Protein AF-A0A8K0N7A4-F1 (afdb_monomer)

Structure (mmCIF, N/CA/C/O backbone):
data_AF-A0A8K0N7A4-F1
#
_entry.id   AF-A0A8K0N7A4-F1
#
loop_
_atom_site.group_PDB
_atom_site.id
_atom_site.type_symbol
_atom_site.label_atom_id
_atom_site.label_alt_id
_atom_site.label_comp_id
_atom_site.label_asym_id
_atom_site.label_entity_id
_atom_site.label_seq_id
_atom_site.pdbx_PDB_ins_code
_atom_site.Cartn_x
_atom_site.Cartn_y
_atom_site.Cartn_z
_atom_site.occupancy
_atom_site.B_iso_or_equiv
_atom_site.auth_seq_id
_atom_site.auth_comp_id
_atom_site.auth_asym_id
_atom_site.auth_atom_id
_atom_site.pdbx_PDB_model_num
ATOM 1 N N . MET A 1 1 ? -7.052 56.702 -47.446 1.00 40.81 1 MET A N 1
ATOM 2 C CA . MET A 1 1 ? -5.593 56.804 -47.651 1.00 40.81 1 MET A CA 1
ATOM 3 C C . MET A 1 1 ? -5.037 55.392 -47.596 1.00 40.81 1 MET A C 1
ATOM 5 O O . MET A 1 1 ? -5.216 54.778 -46.560 1.00 40.81 1 MET A O 1
ATOM 9 N N . SER A 1 2 ? -4.414 54.755 -48.574 1.00 46.56 2 SER A N 1
ATOM 10 C CA . SER A 1 2 ? -4.276 54.864 -50.030 1.00 46.56 2 SER A CA 1
ATOM 11 C C . SER A 1 2 ? -3.630 53.517 -50.407 1.00 46.56 2 SER A C 1
ATOM 13 O O . SER A 1 2 ? -2.657 53.142 -49.756 1.00 46.56 2 SER A O 1
ATOM 15 N N . GLU A 1 3 ? -4.150 52.777 -51.388 1.00 47.22 3 GLU A N 1
ATOM 16 C CA . GLU A 1 3 ? -3.339 51.754 -52.077 1.00 47.22 3 GLU A CA 1
ATOM 17 C C . GLU A 1 3 ? -2.282 52.458 -52.954 1.00 47.22 3 GLU A C 1
ATOM 19 O O . GLU A 1 3 ? -2.431 53.653 -53.244 1.00 47.22 3 GLU A O 1
ATOM 24 N N . PRO A 1 4 ? -1.214 51.756 -53.382 1.00 61.56 4 PRO A N 1
ATOM 25 C CA . PRO A 1 4 ? -1.307 51.135 -54.709 1.00 61.56 4 PRO A CA 1
ATOM 26 C C . PRO A 1 4 ? -0.595 49.775 -54.876 1.00 61.56 4 PRO A C 1
ATOM 28 O O . PRO A 1 4 ? 0.383 49.447 -54.208 1.00 61.56 4 PRO A O 1
ATOM 31 N N . SER A 1 5 ? -1.089 49.036 -55.875 1.00 52.94 5 SER A N 1
ATOM 32 C CA . SER A 1 5 ? -0.424 47.958 -56.623 1.00 52.94 5 SER A CA 1
ATOM 33 C C . SER A 1 5 ? 0.957 48.348 -57.168 1.00 52.94 5 SER A C 1
ATOM 35 O O . SER A 1 5 ? 1.118 49.481 -57.618 1.00 52.94 5 SER A O 1
ATOM 37 N N . ASN A 1 6 ? 1.879 47.383 -57.318 1.00 45.28 6 ASN A N 1
ATOM 38 C CA . ASN A 1 6 ? 2.641 47.277 -58.570 1.00 45.28 6 ASN A CA 1
ATOM 39 C C . ASN A 1 6 ? 3.233 45.879 -58.841 1.00 45.28 6 ASN A C 1
ATOM 41 O O . ASN A 1 6 ? 3.631 45.142 -57.944 1.00 45.28 6 ASN A O 1
ATOM 45 N N . SER A 1 7 ? 3.260 45.594 -60.134 1.00 47.22 7 SER A N 1
ATOM 46 C CA . SER A 1 7 ? 3.592 44.395 -60.894 1.00 47.22 7 SER A CA 1
ATOM 47 C C . SER A 1 7 ? 5.051 43.919 -60.807 1.00 47.22 7 SER A C 1
ATOM 49 O O . SER A 1 7 ? 5.963 44.684 -60.505 1.00 47.22 7 SER A O 1
ATOM 51 N N . ALA A 1 8 ? 5.257 42.647 -61.173 1.00 46.25 8 ALA A N 1
ATOM 52 C CA . ALA A 1 8 ? 6.554 42.023 -61.466 1.00 46.25 8 ALA A CA 1
ATOM 53 C C . ALA A 1 8 ? 7.302 42.697 -62.643 1.00 46.25 8 ALA A C 1
ATOM 55 O O . ALA A 1 8 ? 6.676 43.388 -63.452 1.00 46.25 8 ALA A O 1
ATOM 56 N N . PRO A 1 9 ? 8.621 42.445 -62.798 1.00 55.28 9 PRO A N 1
ATOM 57 C CA . PRO A 1 9 ? 9.034 41.579 -63.913 1.00 55.28 9 PRO A CA 1
ATOM 58 C C . PRO A 1 9 ? 10.253 40.666 -63.642 1.00 55.28 9 PRO A C 1
ATOM 60 O O . PRO A 1 9 ? 10.952 40.757 -62.637 1.00 55.28 9 PRO A O 1
ATOM 63 N N . LEU A 1 10 ? 10.458 39.761 -64.602 1.00 48.56 10 LEU A N 1
ATOM 64 C CA . LEU A 1 10 ? 11.510 38.752 -64.745 1.00 48.56 10 LEU A CA 1
ATOM 65 C C . LEU A 1 10 ? 12.938 39.331 -64.786 1.00 48.56 10 LEU A C 1
ATOM 67 O O . LEU A 1 10 ? 13.160 40.405 -65.340 1.00 48.56 10 LEU A O 1
ATOM 71 N N . GLY A 1 11 ? 13.915 38.552 -64.306 1.00 43.62 11 GLY A N 1
ATOM 72 C CA . GLY A 1 11 ? 15.343 38.873 -64.383 1.00 43.62 11 GLY A CA 1
ATOM 73 C C . GLY A 1 11 ? 16.238 37.664 -64.103 1.00 43.62 11 GLY A C 1
ATOM 74 O O . GLY A 1 11 ? 16.649 37.427 -62.975 1.00 43.62 11 GLY A O 1
ATOM 75 N N . LEU A 1 12 ? 16.490 36.897 -65.159 1.00 45.28 12 LEU A N 1
ATOM 76 C CA . LEU A 1 12 ? 17.510 35.863 -65.331 1.00 45.28 12 LEU A CA 1
ATOM 77 C C . LEU A 1 12 ? 18.909 36.367 -64.914 1.00 45.28 12 LEU A C 1
ATOM 79 O O . LEU A 1 12 ? 19.324 37.408 -65.413 1.00 45.28 12 LEU A O 1
ATOM 83 N N . LEU A 1 13 ? 19.664 35.613 -64.103 1.00 47.12 13 LEU A N 1
ATOM 84 C CA . LEU A 1 13 ? 21.130 35.588 -64.204 1.00 47.12 13 LEU A CA 1
ATOM 85 C C . LEU A 1 13 ? 21.701 34.251 -63.699 1.00 47.12 13 LEU A C 1
ATOM 87 O O . LEU A 1 13 ? 21.761 33.960 -62.507 1.00 47.12 13 LEU A O 1
ATOM 91 N N . ASP A 1 14 ? 22.086 33.456 -64.687 1.00 43.16 14 ASP A N 1
ATOM 92 C CA . ASP A 1 14 ? 22.922 32.263 -64.665 1.00 43.16 14 ASP A CA 1
ATOM 93 C C . ASP A 1 14 ? 24.313 32.574 -64.089 1.00 43.16 14 ASP A C 1
ATOM 95 O O . ASP A 1 14 ? 24.946 33.503 -64.577 1.00 43.16 14 ASP A O 1
ATOM 99 N N . HIS A 1 15 ? 24.782 31.827 -63.077 1.00 51.78 15 HIS A N 1
ATOM 100 C CA . HIS A 1 15 ? 26.215 31.676 -62.779 1.00 51.78 15 HIS A CA 1
ATOM 101 C C . HIS A 1 15 ? 26.504 30.296 -62.142 1.00 51.78 15 HIS A C 1
ATOM 103 O O . HIS A 1 15 ? 25.880 29.937 -61.138 1.00 51.78 15 HIS A O 1
ATOM 109 N N . PRO A 1 16 ? 27.470 29.525 -62.679 1.00 48.16 16 PRO A N 1
ATOM 110 C CA . PRO A 1 16 ? 27.763 28.163 -62.251 1.00 48.16 16 PRO A CA 1
ATOM 111 C C . PRO A 1 16 ? 28.717 28.152 -61.050 1.00 48.16 16 PRO A C 1
ATOM 113 O O . PRO A 1 16 ? 29.871 28.570 -61.143 1.00 48.16 16 PRO A O 1
ATOM 116 N N . HIS A 1 17 ? 28.279 27.602 -59.918 1.00 46.03 17 HIS A N 1
ATOM 117 C CA . HIS A 1 17 ? 29.204 27.230 -58.849 1.00 46.03 17 HIS A CA 1
ATOM 118 C C . HIS A 1 17 ? 29.836 25.873 -59.172 1.00 46.03 17 HIS A C 1
ATOM 120 O O . HIS A 1 17 ? 29.206 24.823 -59.056 1.00 46.03 17 HIS A O 1
ATOM 126 N N . HIS A 1 18 ? 31.107 25.908 -59.574 1.00 48.72 18 HIS A N 1
ATOM 127 C CA . HIS A 1 18 ? 31.972 24.737 -59.663 1.00 48.72 18 HIS A CA 1
ATOM 128 C C . HIS A 1 18 ? 31.995 23.991 -58.320 1.00 48.72 18 HIS A C 1
ATOM 130 O O . HIS A 1 18 ? 32.567 24.451 -57.331 1.00 48.72 18 HIS A O 1
ATOM 136 N N . HIS A 1 19 ? 31.360 22.820 -58.294 1.00 48.16 19 HIS A N 1
ATOM 137 C CA . HIS A 1 19 ? 31.394 21.888 -57.178 1.00 48.16 19 HIS A CA 1
ATOM 138 C C . HIS A 1 19 ? 32.751 21.170 -57.168 1.00 48.16 19 HIS A C 1
ATOM 140 O O . HIS A 1 19 ? 32.978 20.222 -57.918 1.00 48.16 19 HIS A O 1
ATOM 146 N N . LEU A 1 20 ? 33.673 21.636 -56.323 1.00 46.84 20 LEU A N 1
ATOM 147 C CA . LEU A 1 20 ? 34.888 20.893 -56.002 1.00 46.84 20 LEU A CA 1
ATOM 148 C C . LEU A 1 20 ? 34.500 19.733 -55.065 1.00 46.84 20 LEU A C 1
ATOM 150 O O . LEU A 1 20 ? 34.173 19.948 -53.897 1.00 46.84 20 LEU A O 1
ATOM 154 N N . HIS A 1 21 ? 34.496 18.509 -55.592 1.00 49.69 21 HIS A N 1
ATOM 155 C CA . HIS A 1 21 ? 34.278 17.273 -54.836 1.00 49.69 21 HIS A CA 1
ATOM 156 C C . HIS A 1 21 ? 35.400 17.097 -53.794 1.00 49.69 21 HIS A C 1
ATOM 158 O O . HIS A 1 21 ? 36.522 16.724 -54.128 1.00 49.69 21 HIS A O 1
ATOM 164 N N . HIS A 1 22 ? 35.110 17.366 -52.521 1.00 51.00 22 HIS A N 1
ATOM 165 C CA . HIS A 1 22 ? 35.913 16.869 -51.403 1.00 51.00 22 HIS A CA 1
ATOM 166 C C . HIS A 1 22 ? 35.356 15.506 -50.982 1.00 51.00 22 HIS A C 1
ATOM 168 O O . HIS A 1 22 ? 34.246 15.405 -50.462 1.00 51.00 22 HIS A O 1
ATOM 174 N N . HIS A 1 23 ? 36.130 14.448 -51.227 1.00 49.03 23 HIS A N 1
ATOM 175 C CA . HIS A 1 23 ? 35.835 13.096 -50.763 1.00 49.03 23 HIS A CA 1
ATOM 176 C C . HIS A 1 23 ? 35.986 13.020 -49.236 1.00 49.03 23 HIS A C 1
ATOM 178 O O . HIS A 1 23 ? 37.091 12.903 -48.712 1.00 49.03 23 HIS A O 1
ATOM 184 N N . HIS A 1 24 ? 34.865 13.073 -48.518 1.00 49.62 24 HIS A N 1
ATOM 185 C CA . HIS A 1 24 ? 34.779 12.624 -47.128 1.00 49.62 24 HIS A CA 1
ATOM 186 C C . HIS A 1 24 ? 34.614 11.092 -47.118 1.00 49.62 24 HIS A C 1
ATOM 188 O O . HIS A 1 24 ? 33.732 10.582 -47.815 1.00 49.62 24 HIS A O 1
ATOM 194 N N . PRO A 1 25 ? 35.424 10.336 -46.353 1.00 51.25 25 PRO A N 1
ATOM 195 C CA . PRO A 1 25 ? 35.176 8.918 -46.151 1.00 51.25 25 PRO A CA 1
ATOM 196 C C . PRO A 1 25 ? 33.958 8.749 -45.241 1.00 51.25 25 PRO A C 1
ATOM 198 O O . PRO A 1 25 ? 34.009 9.057 -44.053 1.00 51.25 25 PRO A O 1
ATOM 201 N N . THR A 1 26 ? 32.868 8.243 -45.814 1.00 52.47 26 THR A N 1
ATOM 202 C CA . THR A 1 26 ? 31.675 7.784 -45.097 1.00 52.47 26 THR A CA 1
ATOM 203 C C . THR A 1 26 ? 32.059 6.849 -43.944 1.00 52.47 26 THR A C 1
ATOM 205 O O . THR A 1 26 ? 32.765 5.866 -44.195 1.00 52.47 26 THR A O 1
ATOM 208 N N . PRO A 1 27 ? 31.589 7.077 -42.703 1.00 60.09 27 PRO A N 1
ATOM 209 C CA . PRO A 1 27 ? 31.730 6.079 -41.651 1.00 60.09 27 PRO A CA 1
ATOM 210 C C . PRO A 1 27 ? 30.929 4.818 -42.029 1.00 60.09 27 PRO A C 1
ATOM 212 O O . PRO A 1 27 ? 29.863 4.937 -42.642 1.00 60.09 27 PRO A O 1
ATOM 215 N N . PRO A 1 28 ? 31.415 3.608 -41.695 1.00 63.94 28 PRO A N 1
ATOM 216 C CA . PRO A 1 28 ? 30.673 2.380 -41.959 1.00 63.94 28 PRO A CA 1
ATOM 217 C C . PRO A 1 28 ? 29.336 2.396 -41.200 1.00 63.94 28 PRO A C 1
ATOM 219 O O . PRO A 1 28 ? 29.255 3.011 -40.131 1.00 63.94 28 PRO A O 1
ATOM 222 N N . PRO A 1 29 ? 28.288 1.709 -41.696 1.00 56.56 29 PRO A N 1
ATOM 223 C CA . PRO A 1 29 ? 27.098 1.472 -40.897 1.00 56.56 29 PRO A CA 1
ATOM 224 C C . PRO A 1 29 ? 27.521 0.675 -39.664 1.00 56.56 29 PRO A C 1
ATOM 226 O O . PRO A 1 29 ? 27.867 -0.502 -39.754 1.00 56.56 29 PRO A O 1
ATOM 229 N N . SER A 1 30 ? 27.539 1.341 -38.512 1.00 53.44 30 SER A N 1
ATOM 230 C CA . SER A 1 30 ? 27.686 0.691 -37.220 1.00 53.44 30 SER A CA 1
ATOM 231 C C . SER A 1 30 ? 26.615 -0.386 -37.129 1.00 53.44 30 SER A C 1
ATOM 233 O O . SER A 1 30 ? 25.421 -0.081 -37.106 1.00 53.44 30 SER A O 1
ATOM 235 N N . SER A 1 31 ? 27.053 -1.645 -37.116 1.00 55.41 31 SER A N 1
ATOM 236 C CA . SER A 1 31 ? 26.237 -2.797 -36.758 1.00 55.41 31 SER A CA 1
ATOM 237 C C . SER A 1 31 ? 25.352 -2.434 -35.564 1.00 55.41 31 SER A C 1
ATOM 239 O O . SER A 1 31 ? 25.853 -1.777 -34.644 1.00 55.41 31 SER A O 1
ATOM 241 N N . PRO A 1 32 ? 24.068 -2.836 -35.526 1.00 56.09 32 PRO A N 1
ATOM 242 C CA . PRO A 1 32 ? 23.289 -2.679 -34.315 1.00 56.09 32 PRO A CA 1
ATOM 243 C C . PRO A 1 32 ? 24.006 -3.482 -33.236 1.00 56.09 32 PRO A C 1
ATOM 245 O O . PRO A 1 32 ? 23.997 -4.712 -33.246 1.00 56.09 32 PRO A O 1
ATOM 248 N N . SER A 1 33 ? 24.694 -2.778 -32.340 1.00 48.44 33 SER A N 1
ATOM 249 C CA . SER A 1 33 ? 25.159 -3.342 -31.091 1.00 48.44 33 SER A CA 1
ATOM 250 C C . SER A 1 33 ? 23.953 -4.034 -30.486 1.00 48.44 33 SER A C 1
ATOM 252 O O . SER A 1 33 ? 22.971 -3.385 -30.127 1.00 48.44 33 SER A O 1
ATOM 254 N N . SER A 1 34 ? 24.025 -5.355 -30.388 1.00 52.38 34 SER A N 1
ATOM 255 C CA . SER A 1 34 ? 23.118 -6.187 -29.613 1.00 52.38 34 SER A CA 1
ATOM 256 C C . SER A 1 34 ? 23.311 -5.891 -28.123 1.00 52.38 34 SER A C 1
ATOM 258 O O . SER A 1 34 ? 23.518 -6.788 -27.314 1.00 52.38 34 SER A O 1
ATOM 260 N N . SER A 1 35 ? 23.252 -4.620 -27.720 1.00 51.09 35 SER A N 1
ATOM 261 C CA . SER A 1 35 ? 22.698 -4.286 -26.428 1.00 51.09 35 SER A CA 1
ATOM 262 C C . SER A 1 35 ? 21.233 -4.655 -26.555 1.00 51.09 35 SER A C 1
ATOM 264 O O . SER A 1 35 ? 20.435 -3.846 -27.024 1.00 51.09 35 SER A O 1
ATOM 266 N N . SER A 1 36 ? 20.890 -5.900 -26.213 1.00 47.75 36 SER A N 1
ATOM 267 C CA . SER A 1 36 ? 19.519 -6.234 -25.861 1.00 47.75 36 SER A CA 1
ATOM 268 C C . SER A 1 36 ? 19.041 -5.090 -24.974 1.00 47.75 36 SER A C 1
ATOM 270 O O . SER A 1 36 ? 19.590 -4.945 -23.873 1.00 47.75 36 SER A O 1
ATOM 272 N N . PRO A 1 37 ? 18.104 -4.225 -25.415 1.00 51.88 37 PRO A N 1
ATOM 273 C CA . PRO A 1 37 ? 17.453 -3.378 -24.449 1.00 51.88 37 PRO A CA 1
ATOM 274 C C . PRO A 1 37 ? 16.856 -4.398 -23.493 1.00 51.88 37 PRO A C 1
ATOM 276 O O . PRO A 1 37 ? 16.092 -5.269 -23.913 1.00 51.88 37 PRO A O 1
ATOM 279 N N . ALA A 1 38 ? 17.264 -4.389 -22.227 1.00 57.41 38 ALA A N 1
ATOM 280 C CA . ALA A 1 38 ? 16.392 -4.940 -21.211 1.00 57.41 38 ALA A CA 1
ATOM 281 C C . ALA A 1 38 ? 15.084 -4.183 -21.440 1.00 57.41 38 ALA A C 1
ATOM 283 O O . ALA A 1 38 ? 15.058 -2.991 -21.138 1.00 57.41 38 ALA A O 1
ATOM 284 N N . LEU A 1 39 ? 14.138 -4.814 -22.157 1.00 60.84 39 LEU A N 1
ATOM 285 C CA . LEU A 1 39 ? 13.055 -4.141 -22.877 1.00 60.84 39 LEU A CA 1
ATOM 286 C C . LEU A 1 39 ? 12.519 -3.059 -21.962 1.00 60.84 39 LEU A C 1
ATOM 288 O O . LEU A 1 39 ? 12.085 -3.385 -20.851 1.00 60.84 39 LEU A O 1
ATOM 292 N N . ALA A 1 40 ? 12.714 -1.794 -22.351 1.00 78.88 40 ALA A N 1
ATOM 293 C CA . ALA A 1 40 ? 12.396 -0.679 -21.482 1.00 78.88 40 ALA A CA 1
ATOM 294 C C . ALA A 1 40 ? 10.943 -0.873 -21.056 1.00 78.88 40 ALA A C 1
ATOM 296 O O . ALA A 1 40 ? 10.046 -0.948 -21.889 1.00 78.88 40 ALA A O 1
ATOM 297 N N . ARG A 1 41 ? 10.739 -1.116 -19.761 1.00 89.44 41 ARG A N 1
ATOM 298 C CA . ARG A 1 41 ? 9.418 -1.439 -19.243 1.00 89.44 41 ARG A CA 1
ATOM 299 C C . ARG A 1 41 ? 8.531 -0.221 -19.444 1.00 89.44 41 ARG A C 1
ATOM 301 O O . ARG A 1 41 ? 8.763 0.812 -18.817 1.00 89.44 41 ARG A O 1
ATOM 308 N N . ASP A 1 42 ? 7.515 -0.358 -20.285 1.00 92.25 42 ASP A N 1
ATOM 309 C CA . ASP A 1 42 ? 6.502 0.672 -20.467 1.00 92.25 42 ASP A CA 1
ATOM 310 C C . ASP A 1 42 ? 5.606 0.743 -19.232 1.00 92.25 42 ASP A C 1
ATOM 312 O O . ASP A 1 42 ? 4.692 -0.058 -19.024 1.00 92.25 42 ASP A O 1
ATOM 316 N N . TYR A 1 43 ? 5.913 1.704 -18.364 1.00 95.44 43 TYR A N 1
ATOM 317 C CA . TYR A 1 43 ? 5.154 1.933 -17.145 1.00 95.44 43 TYR A CA 1
ATOM 318 C C . TYR A 1 43 ? 3.950 2.834 -17.399 1.00 95.44 43 TYR A C 1
ATOM 320 O O . TYR A 1 43 ? 4.047 3.927 -17.964 1.00 95.44 43 TYR A O 1
ATOM 328 N N . ARG A 1 44 ? 2.805 2.408 -16.877 1.00 94.88 44 ARG A N 1
ATOM 329 C CA . ARG A 1 44 ? 1.556 3.150 -16.909 1.00 94.88 44 ARG A CA 1
ATOM 330 C C . ARG A 1 44 ? 1.653 4.418 -16.063 1.00 94.88 44 ARG A C 1
ATOM 332 O O . ARG A 1 44 ? 2.058 4.409 -14.895 1.00 94.88 44 ARG A O 1
ATOM 339 N N . LYS A 1 45 ? 1.207 5.526 -16.649 1.00 92.56 45 LYS A N 1
ATOM 340 C CA . LYS A 1 45 ? 1.017 6.816 -15.975 1.00 92.56 45 LYS A CA 1
ATOM 341 C C . LYS A 1 45 ? -0.460 7.005 -15.613 1.00 92.56 45 LYS A C 1
ATOM 343 O O . LYS A 1 45 ? -1.341 6.405 -16.224 1.00 92.56 45 LYS A O 1
ATOM 348 N N . GLY A 1 46 ? -0.727 7.854 -14.624 1.00 92.44 46 GLY A N 1
ATOM 349 C CA . GLY A 1 46 ? -2.084 8.257 -14.250 1.00 92.44 46 GLY A CA 1
ATOM 350 C C . GLY A 1 46 ? -2.696 7.486 -13.078 1.00 92.44 46 GLY A C 1
ATOM 351 O O . GLY A 1 46 ? -1.999 6.907 -12.234 1.00 92.44 46 GLY A O 1
ATOM 352 N N . ASN A 1 47 ? -4.027 7.549 -13.013 1.00 94.62 47 ASN A N 1
ATOM 353 C CA . ASN A 1 47 ? -4.818 7.136 -11.856 1.00 94.62 47 ASN A CA 1
ATOM 354 C C . ASN A 1 47 ? -4.604 5.663 -11.507 1.00 94.62 47 ASN A C 1
ATOM 356 O O . ASN A 1 47 ? -4.526 4.802 -12.380 1.00 94.62 47 ASN A O 1
ATOM 360 N N . TRP A 1 48 ? -4.487 5.382 -10.211 1.00 96.38 48 TRP A N 1
ATOM 361 C CA . TRP A 1 48 ? -4.426 4.021 -9.689 1.00 96.38 48 TRP A CA 1
ATOM 362 C C . TRP A 1 48 ? -5.822 3.424 -9.655 1.00 96.38 48 TRP A C 1
ATOM 364 O O . TRP A 1 48 ? -6.713 3.965 -9.004 1.00 96.38 48 TRP A O 1
ATOM 374 N N . THR A 1 49 ? -5.988 2.301 -10.338 1.00 96.75 49 THR A N 1
ATOM 375 C CA . THR A 1 49 ? -7.204 1.498 -10.259 1.00 96.75 49 THR A CA 1
ATOM 376 C C . THR A 1 49 ? -7.259 0.742 -8.933 1.00 96.75 49 THR A C 1
ATOM 378 O O . THR A 1 49 ? -6.238 0.522 -8.266 1.00 96.75 49 THR A O 1
ATOM 381 N N . LEU A 1 50 ? -8.467 0.327 -8.555 1.00 96.19 50 LEU A N 1
ATOM 382 C CA . LEU A 1 50 ? -8.696 -0.533 -7.397 1.00 96.19 50 LEU A CA 1
ATOM 383 C C . LEU A 1 50 ? -7.886 -1.831 -7.515 1.00 96.19 50 LEU A C 1
ATOM 385 O O . LEU A 1 50 ? -7.125 -2.172 -6.614 1.00 96.19 50 LEU A O 1
ATOM 389 N N . HIS A 1 51 ? -7.946 -2.469 -8.685 1.00 97.50 51 HIS A N 1
ATOM 390 C CA . HIS A 1 51 ? -7.216 -3.697 -8.987 1.00 97.50 51 HIS A CA 1
ATOM 391 C C . HIS A 1 51 ? -5.691 -3.551 -8.832 1.00 97.50 51 HIS A C 1
ATOM 393 O O . HIS A 1 51 ? -5.072 -4.316 -8.095 1.00 97.50 51 HIS A O 1
ATOM 399 N N . GLU A 1 52 ? -5.077 -2.526 -9.441 1.00 97.75 52 GLU A N 1
ATOM 400 C CA . GLU A 1 52 ? -3.635 -2.259 -9.283 1.00 97.75 52 GLU A CA 1
ATOM 401 C C . GLU A 1 52 ? -3.246 -2.031 -7.815 1.00 97.75 52 GLU A C 1
ATOM 403 O O . GLU A 1 52 ? -2.174 -2.447 -7.371 1.00 97.75 52 GLU A O 1
ATOM 408 N N . THR A 1 53 ? -4.120 -1.362 -7.059 1.00 98.12 53 THR A N 1
ATOM 409 C CA . THR A 1 53 ? -3.905 -1.080 -5.638 1.00 98.12 53 THR A CA 1
ATOM 410 C C . THR A 1 53 ? -3.929 -2.370 -4.814 1.00 98.12 53 THR A C 1
ATOM 412 O O . THR A 1 53 ? -3.040 -2.579 -3.989 1.00 98.12 53 THR A O 1
ATOM 415 N N . LEU A 1 54 ? -4.878 -3.272 -5.076 1.00 98.38 54 LEU A N 1
ATOM 416 C CA . LEU A 1 54 ? -4.952 -4.582 -4.420 1.00 98.38 54 LEU A CA 1
ATOM 417 C C . LEU A 1 54 ? -3.756 -5.484 -4.775 1.00 98.38 54 LEU A C 1
ATOM 419 O O . LEU A 1 54 ? -3.223 -6.167 -3.896 1.00 98.38 54 LEU A O 1
ATOM 423 N N . ILE A 1 55 ? -3.266 -5.440 -6.021 1.00 98.44 55 ILE A N 1
ATOM 424 C CA . ILE A 1 55 ? -2.031 -6.136 -6.425 1.00 98.44 55 ILE A CA 1
ATOM 425 C C . ILE A 1 55 ? -0.842 -5.645 -5.597 1.00 98.44 55 ILE A C 1
ATOM 427 O O . ILE A 1 55 ? -0.090 -6.464 -5.065 1.00 98.44 55 ILE A O 1
ATOM 431 N N . LEU A 1 56 ? -0.682 -4.325 -5.447 1.00 98.44 56 LEU A N 1
ATOM 432 C CA . LEU A 1 56 ? 0.400 -3.746 -4.649 1.00 98.44 56 LEU A CA 1
ATOM 433 C C . LEU A 1 56 ? 0.317 -4.187 -3.180 1.00 98.44 56 LEU A C 1
ATOM 435 O O . LEU A 1 56 ? 1.330 -4.582 -2.604 1.00 98.44 56 LEU A O 1
ATOM 439 N N . ILE A 1 57 ? -0.874 -4.165 -2.575 1.00 98.31 57 ILE A N 1
ATOM 440 C CA . ILE A 1 57 ? -1.066 -4.617 -1.187 1.00 98.31 57 ILE A CA 1
ATOM 441 C C . ILE A 1 57 ? -0.706 -6.101 -1.045 1.00 98.31 57 ILE A C 1
ATOM 443 O O . ILE A 1 57 ? 0.007 -6.479 -0.113 1.00 98.31 57 ILE A O 1
ATOM 447 N N . THR A 1 58 ? -1.126 -6.933 -1.999 1.00 98.25 58 THR A N 1
ATOM 448 C CA . THR A 1 58 ? -0.788 -8.364 -2.032 1.00 98.25 58 THR A CA 1
ATOM 449 C C . THR A 1 58 ? 0.722 -8.574 -2.148 1.00 98.25 58 THR A C 1
ATOM 451 O O . THR A 1 58 ? 1.302 -9.345 -1.383 1.00 98.25 58 THR A O 1
ATOM 454 N N . ALA A 1 59 ? 1.390 -7.828 -3.032 1.00 97.81 59 ALA A N 1
ATOM 455 C CA . ALA A 1 59 ? 2.845 -7.845 -3.150 1.00 97.81 59 ALA A CA 1
ATOM 456 C C . ALA A 1 59 ? 3.512 -7.491 -1.813 1.00 97.81 59 ALA A C 1
ATOM 458 O O . ALA A 1 59 ? 4.442 -8.161 -1.370 1.00 97.81 59 ALA A O 1
ATOM 459 N N . LYS A 1 60 ? 3.011 -6.462 -1.122 1.00 97.06 60 LYS A N 1
ATOM 460 C CA . LYS A 1 60 ? 3.535 -6.034 0.180 1.00 97.06 60 LYS A CA 1
ATOM 461 C C . LYS A 1 60 ? 3.313 -7.057 1.287 1.00 97.06 60 LYS A C 1
ATOM 463 O O . LYS A 1 60 ? 4.213 -7.231 2.107 1.00 97.06 60 LYS A O 1
ATOM 468 N N . ARG A 1 61 ? 2.185 -7.769 1.280 1.00 95.25 61 ARG A N 1
ATOM 469 C CA . ARG A 1 61 ? 1.934 -8.903 2.180 1.00 95.25 61 ARG A CA 1
ATOM 470 C C . ARG A 1 61 ? 2.990 -9.998 2.005 1.00 95.25 61 ARG A C 1
ATOM 472 O O . ARG A 1 61 ? 3.569 -10.448 2.991 1.00 95.25 61 ARG A O 1
ATOM 479 N N . LEU A 1 62 ? 3.253 -10.396 0.760 1.00 94.62 62 LEU A N 1
ATOM 480 C CA . LEU A 1 62 ? 4.222 -11.445 0.431 1.00 94.62 62 LEU A CA 1
ATOM 481 C C . LEU A 1 62 ? 5.667 -11.013 0.719 1.00 94.62 62 LEU A C 1
ATOM 483 O O . LEU A 1 62 ? 6.459 -11.807 1.223 1.00 94.62 62 LEU A O 1
ATOM 487 N N . ASP A 1 63 ? 6.016 -9.752 0.446 1.00 93.12 63 ASP A N 1
ATOM 488 C CA . ASP A 1 63 ? 7.310 -9.173 0.834 1.00 93.12 63 ASP A CA 1
ATOM 489 C C . ASP A 1 63 ? 7.507 -9.248 2.356 1.00 93.12 63 ASP A C 1
ATOM 491 O O . ASP A 1 63 ? 8.552 -9.693 2.827 1.00 93.12 63 ASP A O 1
ATOM 495 N N . ASP A 1 64 ? 6.489 -8.895 3.142 1.00 91.06 64 ASP A N 1
ATOM 496 C CA . ASP A 1 64 ? 6.551 -8.993 4.602 1.00 91.06 64 ASP A CA 1
ATOM 497 C C . ASP A 1 64 ? 6.674 -10.434 5.112 1.00 91.06 64 ASP A C 1
ATOM 499 O O . ASP A 1 64 ? 7.367 -10.678 6.097 1.00 91.06 64 ASP A O 1
ATOM 503 N N . GLU A 1 65 ? 6.021 -11.399 4.468 1.00 90.00 65 GLU A N 1
ATOM 504 C CA . GLU A 1 65 ? 6.144 -12.822 4.795 1.00 90.00 65 GLU A CA 1
ATOM 505 C C . GLU A 1 65 ? 7.535 -13.374 4.484 1.00 90.00 65 GLU A C 1
ATOM 507 O O . GLU A 1 65 ? 8.157 -13.986 5.351 1.00 90.00 65 GLU A O 1
ATOM 512 N N . ARG A 1 66 ? 8.088 -13.044 3.312 1.00 87.38 66 ARG A N 1
ATOM 513 C CA . ARG A 1 66 ? 9.476 -13.372 2.947 1.00 87.38 66 ARG A CA 1
ATOM 514 C C . ARG A 1 66 ? 10.490 -12.771 3.919 1.00 87.38 66 ARG A C 1
ATOM 516 O O . ARG A 1 66 ? 11.563 -13.335 4.105 1.00 87.38 66 ARG A O 1
ATOM 523 N N . ARG A 1 67 ? 10.174 -11.615 4.512 1.00 84.44 67 ARG A N 1
ATOM 524 C CA . ARG A 1 67 ? 11.004 -10.960 5.534 1.00 84.44 67 ARG A CA 1
ATOM 525 C C . ARG A 1 67 ? 10.844 -11.586 6.917 1.00 84.44 67 ARG A C 1
ATOM 527 O O . ARG A 1 67 ? 11.810 -11.603 7.668 1.00 84.44 67 ARG A O 1
ATOM 534 N N . ALA A 1 68 ? 9.653 -12.073 7.252 1.00 79.19 68 ALA A N 1
ATOM 535 C CA . ALA A 1 68 ? 9.374 -12.703 8.539 1.00 79.19 68 ALA A CA 1
ATOM 536 C C . ALA A 1 68 ? 9.877 -14.157 8.620 1.00 79.19 68 ALA A C 1
ATOM 538 O O . ALA A 1 68 ? 10.289 -14.588 9.688 1.00 79.19 68 ALA A O 1
ATOM 539 N N . GLY A 1 69 ? 9.873 -14.900 7.507 1.00 67.50 69 GLY A N 1
ATOM 540 C CA . GLY A 1 69 ? 10.265 -16.318 7.444 1.00 67.50 69 GLY A CA 1
ATOM 541 C C . GLY A 1 69 ? 11.769 -16.593 7.307 1.00 67.50 69 GLY A C 1
ATOM 542 O O . GLY A 1 69 ? 12.157 -17.728 7.050 1.00 67.50 69 GLY A O 1
ATOM 543 N N . GLY A 1 70 ? 12.633 -15.584 7.459 1.00 57.25 70 GLY A N 1
ATOM 544 C CA . GLY A 1 70 ? 14.089 -15.685 7.267 1.00 57.25 70 GLY A CA 1
ATOM 545 C C . GLY A 1 70 ? 14.853 -16.440 8.363 1.00 57.25 70 GLY A C 1
ATOM 546 O O . GLY A 1 70 ? 15.955 -16.024 8.706 1.00 57.25 70 GLY A O 1
ATOM 547 N N . GLY A 1 71 ? 14.277 -17.507 8.923 1.00 51.56 71 GLY A N 1
ATOM 548 C CA . GLY A 1 71 ? 14.857 -18.269 10.031 1.00 51.56 71 GLY A CA 1
ATOM 549 C C . GLY A 1 71 ? 14.662 -19.785 9.991 1.00 51.56 71 GLY A C 1
ATOM 550 O O . GLY A 1 71 ? 15.150 -20.448 10.898 1.00 51.56 71 GLY A O 1
ATOM 551 N N . SER A 1 72 ? 13.995 -20.376 8.992 1.00 47.03 72 SER A N 1
ATOM 552 C CA . SER A 1 72 ? 13.927 -21.842 8.931 1.00 47.03 72 SER A CA 1
ATOM 553 C C . SER A 1 72 ? 13.744 -22.386 7.516 1.00 47.03 72 SER A C 1
ATOM 555 O O . SER A 1 72 ? 12.760 -22.091 6.848 1.00 47.03 72 SER A O 1
ATOM 557 N N . CYS A 1 73 ? 14.724 -23.210 7.138 1.00 44.59 73 CYS A N 1
ATOM 558 C CA . CYS A 1 73 ? 14.801 -24.190 6.053 1.00 44.59 73 CYS A CA 1
ATOM 559 C C . CYS A 1 73 ? 14.634 -23.728 4.584 1.00 44.59 73 CYS A C 1
ATOM 561 O O . CYS A 1 73 ? 13.598 -23.245 4.141 1.00 44.59 73 CYS A O 1
ATOM 563 N N . SER A 1 74 ? 15.694 -24.014 3.812 1.00 45.91 74 SER A N 1
ATOM 564 C CA . SER A 1 74 ? 15.709 -24.164 2.345 1.00 45.91 74 SER A CA 1
ATOM 565 C C . SER A 1 74 ? 15.865 -22.903 1.482 1.00 45.91 74 SER A C 1
ATOM 567 O O . SER A 1 74 ? 15.114 -22.676 0.542 1.00 45.91 74 SER A O 1
ATOM 569 N N . SER A 1 75 ? 16.896 -22.102 1.758 1.00 45.09 75 SER A N 1
ATOM 570 C CA . SER A 1 75 ? 17.778 -21.460 0.758 1.00 45.09 75 SER A CA 1
ATOM 571 C C . SER A 1 75 ? 18.743 -20.549 1.515 1.00 45.09 75 SER A C 1
ATOM 573 O O . SER A 1 75 ? 18.305 -19.753 2.341 1.00 45.09 75 SER A O 1
ATOM 575 N N . GLY A 1 76 ? 20.043 -20.676 1.247 1.00 40.91 76 GLY A N 1
ATOM 576 C CA . GLY A 1 76 ? 21.138 -20.063 2.004 1.00 40.91 76 GLY A CA 1
ATOM 577 C C . GLY A 1 76 ? 20.931 -18.604 2.426 1.00 40.91 76 GLY A C 1
ATOM 578 O O . GLY A 1 76 ? 20.366 -17.801 1.683 1.00 40.91 76 GLY A O 1
ATOM 579 N N . GLY A 1 77 ? 21.418 -18.316 3.640 1.00 45.56 77 GLY A N 1
ATOM 580 C CA . GLY A 1 77 ? 21.503 -17.022 4.321 1.00 45.56 77 GLY A CA 1
ATOM 581 C C . GLY A 1 77 ? 21.014 -15.824 3.518 1.00 45.56 77 GLY A C 1
ATOM 582 O O . GLY A 1 77 ? 21.769 -15.211 2.764 1.00 45.56 77 GLY A O 1
ATOM 583 N N . ALA A 1 78 ? 19.749 -15.453 3.706 1.00 54.31 78 ALA A N 1
ATOM 584 C CA . ALA A 1 78 ? 19.242 -14.208 3.160 1.00 54.31 78 ALA A CA 1
ATOM 585 C C . ALA A 1 78 ? 19.810 -13.051 3.990 1.00 54.31 78 ALA A C 1
ATOM 587 O O . ALA A 1 78 ? 19.185 -12.587 4.943 1.00 54.31 78 ALA A O 1
ATOM 588 N N . ALA A 1 79 ? 21.000 -12.583 3.610 1.00 58.84 79 ALA A N 1
ATOM 589 C CA . ALA A 1 79 ? 21.500 -11.279 4.016 1.00 58.84 79 ALA A CA 1
ATOM 590 C C . ALA A 1 79 ? 20.379 -10.228 3.867 1.00 58.84 79 ALA A C 1
ATOM 592 O O . ALA A 1 79 ? 19.541 -10.349 2.957 1.00 58.84 79 ALA A O 1
ATOM 593 N N . PRO A 1 80 ? 20.325 -9.205 4.741 1.00 62.16 80 PRO A N 1
ATOM 594 C CA . PRO A 1 80 ? 19.309 -8.167 4.651 1.00 62.16 80 PRO A CA 1
ATOM 595 C C . PRO A 1 80 ? 19.340 -7.548 3.249 1.00 62.16 80 PRO A C 1
ATOM 597 O O . PRO A 1 80 ? 20.298 -6.878 2.872 1.00 62.16 80 PRO A O 1
ATOM 600 N N . ARG A 1 81 ? 18.295 -7.802 2.449 1.00 72.38 81 ARG A N 1
ATOM 601 C CA . ARG A 1 81 ? 18.176 -7.217 1.108 1.00 72.38 81 ARG A CA 1
ATOM 602 C C . ARG A 1 81 ? 18.092 -5.703 1.234 1.00 72.38 81 ARG A C 1
ATOM 604 O O . ARG A 1 81 ? 17.340 -5.192 2.075 1.00 72.38 81 ARG A O 1
ATOM 611 N N . SER A 1 82 ? 18.804 -4.993 0.363 1.00 85.69 82 SER A N 1
ATOM 612 C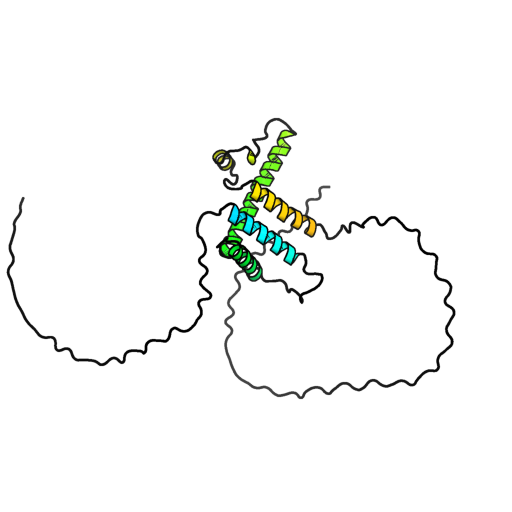 CA . SER A 1 82 ? 18.712 -3.535 0.311 1.00 85.69 82 SER A CA 1
ATOM 613 C C . SER A 1 82 ? 17.266 -3.104 0.035 1.00 85.69 82 SER A C 1
ATOM 615 O O . SER A 1 82 ? 16.468 -3.853 -0.539 1.00 85.69 82 SER A O 1
ATOM 617 N N . ALA A 1 83 ? 16.890 -1.897 0.472 1.00 86.50 83 ALA A N 1
ATOM 618 C CA . ALA A 1 83 ? 15.554 -1.363 0.200 1.00 86.50 83 ALA A CA 1
ATOM 619 C C . ALA A 1 83 ? 15.237 -1.369 -1.306 1.00 86.50 83 ALA A C 1
ATOM 621 O O . ALA A 1 83 ? 14.142 -1.771 -1.690 1.00 86.50 83 ALA A O 1
ATOM 622 N N . GLU A 1 84 ? 16.232 -1.039 -2.128 1.00 90.06 84 GLU A N 1
ATOM 623 C CA . GLU A 1 84 ? 16.168 -1.089 -3.589 1.00 90.06 84 GLU A CA 1
ATOM 624 C C . GLU A 1 84 ? 15.795 -2.488 -4.103 1.00 90.06 84 GLU A C 1
ATOM 626 O O . GLU A 1 84 ? 14.823 -2.657 -4.832 1.00 90.06 84 GLU A O 1
ATOM 631 N N . GLN A 1 85 ? 16.486 -3.534 -3.638 1.00 89.88 85 GLN A N 1
ATOM 632 C CA . GLN A 1 85 ? 16.191 -4.916 -4.036 1.00 89.88 85 GLN A CA 1
ATOM 633 C C . GLN A 1 85 ? 14.786 -5.368 -3.613 1.00 89.88 85 GLN A C 1
ATOM 635 O O . GLN A 1 85 ? 14.143 -6.141 -4.328 1.00 89.88 85 GLN A O 1
ATOM 640 N N . ARG A 1 86 ? 14.296 -4.905 -2.454 1.00 92.31 86 ARG A N 1
ATOM 641 C CA . ARG A 1 86 ? 12.941 -5.227 -1.978 1.00 92.31 86 ARG A CA 1
ATOM 642 C C . ARG A 1 86 ? 11.887 -4.606 -2.881 1.00 92.31 86 ARG A C 1
ATOM 644 O O . ARG A 1 86 ? 10.974 -5.296 -3.330 1.00 92.31 86 ARG A O 1
ATOM 651 N N . TRP A 1 87 ? 12.038 -3.326 -3.194 1.00 95.25 87 TRP A N 1
ATOM 652 C CA . TRP A 1 87 ? 11.107 -2.646 -4.081 1.00 95.25 87 TRP A CA 1
ATOM 653 C C . TRP A 1 87 ? 11.184 -3.172 -5.517 1.00 95.25 87 TRP A C 1
ATOM 655 O O . TRP A 1 87 ? 10.145 -3.289 -6.165 1.00 95.25 87 TRP A O 1
ATOM 665 N N . LYS A 1 88 ? 12.359 -3.614 -5.979 1.00 94.38 88 LYS A N 1
ATOM 666 C CA . LYS A 1 88 ? 12.503 -4.282 -7.278 1.00 94.38 88 LYS A CA 1
ATOM 667 C C . LYS A 1 88 ? 11.702 -5.581 -7.366 1.00 94.38 88 LYS A C 1
ATOM 669 O O . LYS A 1 88 ? 11.100 -5.878 -8.398 1.00 94.38 88 LYS A O 1
ATOM 674 N N . TRP A 1 89 ? 11.667 -6.361 -6.285 1.00 95.38 89 TRP A N 1
ATOM 675 C CA . TRP A 1 89 ? 10.837 -7.565 -6.220 1.00 95.38 89 TRP A CA 1
ATOM 676 C C . TRP A 1 89 ? 9.342 -7.224 -6.275 1.00 95.38 89 TRP A C 1
ATOM 678 O O . TRP A 1 89 ? 8.602 -7.865 -7.021 1.00 95.38 89 TRP A O 1
ATOM 688 N N . VAL A 1 90 ? 8.918 -6.186 -5.544 1.00 97.38 90 VAL A N 1
ATOM 689 C CA . VAL A 1 90 ? 7.532 -5.685 -5.571 1.00 97.38 90 VAL A CA 1
ATOM 690 C C . VAL A 1 90 ? 7.143 -5.238 -6.981 1.00 97.38 90 VAL A C 1
ATOM 692 O O . VAL A 1 90 ? 6.102 -5.660 -7.474 1.00 97.38 90 VAL A O 1
ATOM 695 N N . GLU A 1 91 ? 7.993 -4.465 -7.662 1.00 97.31 91 GLU A N 1
ATOM 696 C CA . GLU A 1 91 ? 7.788 -4.068 -9.063 1.00 97.31 91 GLU A CA 1
ATOM 697 C C . GLU A 1 91 ? 7.599 -5.295 -9.965 1.00 97.31 91 GLU A C 1
ATOM 699 O O . GLU A 1 91 ? 6.647 -5.358 -10.738 1.00 97.31 91 GLU A O 1
ATOM 704 N N . ASN A 1 92 ? 8.471 -6.301 -9.846 1.00 97.38 92 ASN A N 1
ATOM 705 C CA . ASN A 1 92 ? 8.361 -7.531 -10.630 1.00 97.38 92 ASN A CA 1
ATOM 706 C C . ASN A 1 92 ? 7.050 -8.282 -10.374 1.00 97.38 92 ASN A C 1
ATOM 708 O O . ASN A 1 92 ? 6.477 -8.834 -11.313 1.00 97.38 92 ASN A O 1
ATOM 712 N N . TYR A 1 93 ? 6.597 -8.340 -9.121 1.00 98.00 93 TYR A N 1
ATOM 713 C CA . TYR A 1 93 ? 5.320 -8.958 -8.785 1.00 98.00 93 TYR A CA 1
ATOM 714 C C . TYR A 1 93 ? 4.161 -8.180 -9.413 1.00 98.00 93 TYR A C 1
ATOM 716 O O . TYR A 1 93 ? 3.329 -8.776 -10.093 1.00 98.00 93 TYR A O 1
ATOM 724 N N . CYS A 1 94 ? 4.134 -6.856 -9.241 1.00 97.75 94 CYS A N 1
ATOM 725 C CA . CYS A 1 94 ? 3.116 -5.992 -9.833 1.00 97.75 94 CYS A CA 1
ATOM 726 C C . CYS A 1 94 ? 3.056 -6.170 -11.355 1.00 97.75 94 CYS A C 1
ATOM 728 O O . CYS A 1 94 ? 1.983 -6.434 -11.895 1.00 97.75 94 CYS A O 1
ATOM 730 N N . TRP A 1 95 ? 4.214 -6.142 -12.020 1.00 96.94 95 TRP A N 1
ATOM 731 C CA . TRP A 1 95 ? 4.330 -6.306 -13.467 1.00 96.94 95 TRP A CA 1
ATOM 732 C C . TRP A 1 95 ? 3.716 -7.620 -13.959 1.00 96.94 95 TRP A C 1
ATOM 734 O O . TRP A 1 95 ? 2.911 -7.624 -14.886 1.00 96.94 95 TRP A O 1
ATOM 744 N N . LYS A 1 96 ? 4.051 -8.743 -13.310 1.00 97.50 96 LYS A N 1
ATOM 745 C CA . LYS A 1 96 ? 3.528 -10.074 -13.670 1.00 97.50 96 LYS A CA 1
ATOM 746 C C . LYS A 1 96 ? 2.012 -10.201 -13.504 1.00 97.50 96 LYS A C 1
ATOM 748 O O . LYS A 1 96 ? 1.412 -11.043 -14.156 1.00 97.50 96 LYS A O 1
ATOM 753 N N . ASN A 1 97 ? 1.412 -9.377 -12.651 1.00 97.56 97 ASN A N 1
ATOM 754 C CA . ASN A 1 97 ? -0.026 -9.365 -12.389 1.00 97.56 97 ASN A CA 1
ATOM 755 C C . ASN A 1 97 ? -0.752 -8.252 -13.169 1.00 97.56 97 ASN A C 1
ATOM 757 O O . ASN A 1 97 ? -1.863 -7.879 -12.815 1.00 97.56 97 ASN A O 1
ATOM 761 N N . GLY A 1 98 ? -0.128 -7.675 -14.202 1.00 96.19 98 GLY A N 1
ATOM 762 C CA . GLY A 1 98 ? -0.746 -6.637 -15.037 1.00 96.19 98 GLY A CA 1
ATOM 763 C C . GLY A 1 98 ? -0.747 -5.232 -14.421 1.00 96.19 98 GLY A C 1
ATOM 764 O O . GLY A 1 98 ? -1.255 -4.289 -15.024 1.00 96.19 98 GLY A O 1
ATOM 765 N N . CYS A 1 99 ? -0.136 -5.043 -13.249 1.00 97.31 99 CYS A N 1
ATOM 766 C CA . CYS A 1 99 ? 0.108 -3.724 -12.669 1.00 97.31 99 CYS A CA 1
ATOM 767 C C . CYS A 1 99 ? 1.441 -3.174 -13.200 1.00 97.31 99 CYS A C 1
ATOM 769 O O . CYS A 1 99 ? 2.504 -3.357 -12.602 1.00 97.31 99 CYS A O 1
ATOM 771 N N . LEU A 1 100 ? 1.381 -2.503 -14.353 1.00 96.94 100 LEU A N 1
ATOM 772 C CA . LEU A 1 100 ? 2.539 -1.950 -15.068 1.00 96.94 100 LEU A CA 1
ATOM 773 C C . LEU A 1 100 ? 3.048 -0.655 -14.411 1.00 96.94 100 LEU A C 1
ATOM 775 O O . LEU A 1 100 ? 3.039 0.412 -15.016 1.00 96.94 100 LEU A O 1
ATOM 779 N N . ARG A 1 101 ? 3.450 -0.715 -13.142 1.00 97.06 101 ARG A N 1
ATOM 780 C CA . ARG A 1 101 ? 3.943 0.435 -12.368 1.00 97.06 101 ARG A CA 1
ATOM 781 C C . ARG A 1 101 ? 5.396 0.221 -11.997 1.00 97.06 101 ARG A C 1
ATOM 783 O O . ARG A 1 101 ? 5.782 -0.886 -11.629 1.00 97.06 101 ARG A O 1
ATOM 790 N N . SER A 1 102 ? 6.189 1.282 -12.079 1.00 96.44 102 SER A N 1
ATOM 791 C CA . SER A 1 102 ? 7.595 1.219 -11.705 1.00 96.44 102 SER A CA 1
ATOM 792 C C . SER A 1 102 ? 7.760 1.052 -10.203 1.00 96.44 102 SER A C 1
ATOM 794 O O . SER A 1 102 ? 6.845 1.297 -9.408 1.00 96.44 102 SER A O 1
ATOM 796 N N . GLN A 1 103 ? 8.972 0.685 -9.812 1.00 96.19 103 GLN A N 1
ATOM 797 C CA . GLN A 1 103 ? 9.390 0.611 -8.423 1.00 96.19 103 GLN A CA 1
ATOM 798 C C . GLN A 1 103 ? 9.014 1.862 -7.612 1.00 96.19 103 GLN A C 1
ATOM 800 O O . GLN A 1 103 ? 8.368 1.752 -6.569 1.00 96.19 103 GLN A O 1
ATOM 805 N N . ASN A 1 104 ? 9.384 3.047 -8.104 1.00 96.81 104 ASN A N 1
ATOM 806 C CA . ASN A 1 104 ? 9.145 4.308 -7.400 1.00 96.81 104 ASN A CA 1
ATOM 807 C C . ASN A 1 104 ? 7.648 4.610 -7.303 1.00 96.81 104 ASN A C 1
ATOM 809 O O . ASN A 1 104 ? 7.167 4.965 -6.235 1.00 96.81 104 ASN A O 1
ATOM 813 N N . GLN A 1 105 ? 6.885 4.350 -8.372 1.00 97.38 105 GLN A N 1
ATOM 814 C CA . GLN A 1 105 ? 5.430 4.515 -8.342 1.00 97.38 105 GLN A CA 1
ATOM 815 C C . GLN A 1 105 ? 4.774 3.606 -7.294 1.00 97.38 105 GLN A C 1
ATOM 817 O O . GLN A 1 105 ? 3.861 4.041 -6.594 1.00 97.38 105 GLN A O 1
ATOM 822 N N . CYS A 1 106 ? 5.226 2.353 -7.181 1.00 97.94 106 CYS A N 1
ATOM 823 C CA . CYS A 1 106 ? 4.738 1.418 -6.169 1.00 97.94 106 CYS A CA 1
ATOM 824 C C . CYS A 1 106 ? 5.078 1.893 -4.750 1.00 97.94 106 CYS A C 1
ATOM 826 O O . CYS A 1 106 ? 4.222 1.827 -3.868 1.00 97.94 106 CYS A O 1
ATOM 828 N N . ASN A 1 107 ? 6.300 2.388 -4.537 1.00 97.75 107 ASN A N 1
ATOM 829 C CA . ASN A 1 107 ? 6.742 2.922 -3.251 1.00 97.75 107 ASN A CA 1
ATOM 830 C C . ASN A 1 107 ? 5.915 4.151 -2.833 1.00 97.75 107 ASN A C 1
ATOM 832 O O . ASN A 1 107 ? 5.273 4.140 -1.784 1.00 97.75 107 ASN A O 1
ATOM 836 N N . ASP A 1 108 ? 5.815 5.156 -3.705 1.00 97.12 108 ASP A N 1
ATOM 837 C CA . ASP A 1 108 ? 5.054 6.383 -3.443 1.00 97.12 108 ASP A CA 1
ATOM 838 C C . ASP A 1 108 ? 3.574 6.086 -3.171 1.00 97.12 108 ASP A C 1
ATOM 840 O O . ASP A 1 108 ? 2.953 6.647 -2.260 1.00 97.12 108 ASP A O 1
ATOM 844 N N . LYS A 1 109 ? 2.987 5.168 -3.950 1.00 97.12 109 LYS A N 1
ATOM 845 C CA . LYS A 1 109 ? 1.602 4.734 -3.753 1.00 97.12 109 LYS A CA 1
ATOM 846 C C . LYS A 1 109 ? 1.422 4.048 -2.405 1.00 97.12 109 LYS A C 1
ATOM 848 O O . LYS A 1 109 ? 0.436 4.333 -1.732 1.00 97.12 109 LYS A O 1
ATOM 853 N N . TRP A 1 110 ? 2.340 3.169 -2.013 1.00 97.75 110 TRP A N 1
ATOM 854 C CA . TRP A 1 110 ? 2.289 2.493 -0.721 1.00 97.75 110 TRP A CA 1
ATOM 855 C C . TRP A 1 110 ? 2.334 3.489 0.442 1.00 97.75 110 TRP A C 1
ATOM 857 O O . TRP A 1 110 ? 1.511 3.416 1.355 1.00 97.75 110 TRP A O 1
ATOM 867 N N . ASP A 1 111 ? 3.225 4.472 0.371 1.00 97.06 111 ASP A N 1
ATOM 868 C CA . ASP A 1 111 ? 3.337 5.520 1.382 1.00 97.06 111 ASP A CA 1
ATOM 869 C C . ASP A 1 111 ? 2.072 6.385 1.472 1.00 97.06 111 ASP A C 1
ATOM 871 O O . ASP A 1 111 ? 1.611 6.709 2.572 1.00 97.06 111 ASP A O 1
ATOM 875 N N . ASN A 1 112 ? 1.465 6.720 0.328 1.00 96.75 112 ASN A N 1
ATOM 876 C CA . ASN A 1 112 ? 0.173 7.406 0.287 1.00 96.75 112 ASN A CA 1
ATOM 877 C C . ASN A 1 112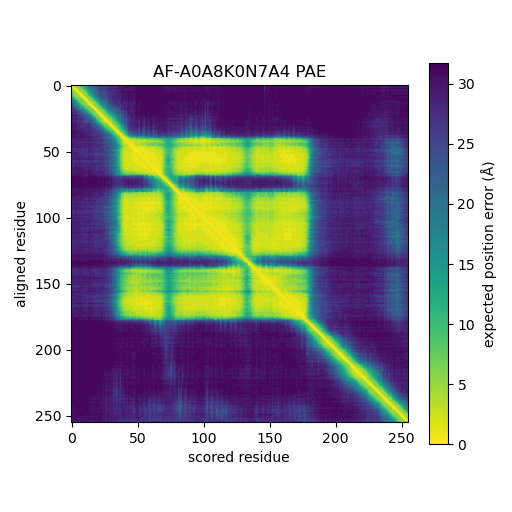 ? -0.935 6.570 0.943 1.00 96.75 112 ASN A C 1
ATOM 879 O O . ASN A 1 112 ? -1.666 7.088 1.783 1.00 96.75 112 ASN A O 1
ATOM 883 N N . LEU A 1 113 ? -1.016 5.273 0.632 1.00 97.38 113 LEU A N 1
ATOM 884 C CA . LEU A 1 113 ? -2.008 4.366 1.220 1.00 97.38 113 LEU A CA 1
ATOM 885 C C . LEU A 1 113 ? -1.878 4.268 2.740 1.00 97.38 113 LEU A C 1
ATOM 887 O O . LEU A 1 113 ? -2.886 4.294 3.438 1.00 97.38 113 LEU A O 1
ATOM 891 N N . LEU A 1 114 ? -0.654 4.190 3.269 1.00 96.69 114 LEU A N 1
ATOM 892 C CA . LEU A 1 114 ? -0.442 4.144 4.716 1.00 96.69 114 LEU A CA 1
ATOM 893 C C . LEU A 1 114 ? -0.854 5.449 5.408 1.00 96.69 114 LEU A C 1
ATOM 895 O O . LEU A 1 114 ? -1.385 5.410 6.519 1.00 96.69 114 LEU A O 1
ATOM 899 N N . ARG A 1 115 ? -0.635 6.604 4.769 1.00 96.12 115 ARG A N 1
ATOM 900 C CA . ARG A 1 115 ? -1.116 7.895 5.283 1.00 96.12 115 ARG A CA 1
ATOM 901 C C . ARG A 1 115 ? -2.639 7.961 5.288 1.00 96.12 115 ARG A C 1
ATOM 903 O O . ARG A 1 115 ? -3.221 8.320 6.310 1.00 96.12 115 ARG A O 1
ATOM 910 N N . ASP A 1 116 ? -3.264 7.584 4.179 1.00 95.56 116 ASP A N 1
ATOM 911 C CA . ASP A 1 116 ? -4.717 7.595 4.027 1.00 95.56 116 ASP A CA 1
ATOM 912 C C . ASP A 1 116 ? -5.389 6.632 5.013 1.00 95.56 116 ASP A C 1
ATOM 914 O O . ASP A 1 116 ? -6.331 7.015 5.704 1.00 95.56 116 ASP A O 1
ATOM 918 N N . TYR A 1 117 ? -4.842 5.423 5.160 1.00 96.44 117 TYR A N 1
ATOM 919 C CA . TYR A 1 117 ? -5.293 4.432 6.133 1.00 96.44 117 TYR A CA 1
ATOM 920 C C . TYR A 1 117 ? -5.281 4.980 7.560 1.00 96.44 117 TYR A C 1
ATOM 922 O O . TYR A 1 117 ? -6.285 4.884 8.261 1.00 96.44 117 TYR A O 1
ATOM 930 N N . LYS A 1 118 ? -4.170 5.599 7.988 1.00 95.38 118 LYS A N 1
ATOM 931 C CA . LYS A 1 118 ? -4.075 6.193 9.330 1.00 95.38 118 LYS A CA 1
ATOM 932 C C . LYS A 1 118 ? -5.145 7.262 9.536 1.00 95.38 118 LYS A C 1
ATOM 934 O O . LYS A 1 118 ? -5.835 7.232 10.547 1.00 95.38 118 LYS A O 1
ATOM 939 N N . LYS A 1 119 ? -5.318 8.161 8.562 1.00 94.81 119 LYS A N 1
ATOM 940 C CA . LYS A 1 119 ? -6.332 9.221 8.633 1.00 94.81 119 LYS A CA 1
ATOM 941 C C . LYS A 1 119 ? -7.745 8.662 8.794 1.00 94.81 119 LYS A C 1
ATOM 943 O O . LYS A 1 119 ? -8.475 9.136 9.658 1.00 94.81 119 LYS A O 1
ATOM 948 N N . VAL A 1 120 ? -8.117 7.671 7.983 1.00 94.38 120 VAL A N 1
ATOM 949 C CA . VAL A 1 120 ? -9.456 7.060 8.030 1.00 94.38 120 VAL A CA 1
ATOM 950 C C . VAL A 1 120 ? -9.658 6.282 9.323 1.00 94.38 120 VAL A C 1
ATOM 952 O O . VAL A 1 120 ? -10.654 6.490 10.003 1.00 94.38 120 VAL A O 1
ATOM 955 N N . ARG A 1 121 ? -8.692 5.453 9.724 1.00 93.62 121 ARG A N 1
ATOM 956 C CA . ARG A 1 121 ? -8.780 4.670 10.961 1.00 93.62 121 ARG A CA 1
ATOM 957 C C . ARG A 1 121 ? -8.928 5.561 12.198 1.00 93.62 121 ARG A C 1
ATOM 959 O O . ARG A 1 121 ? -9.747 5.274 13.064 1.00 93.62 121 ARG A O 1
ATOM 966 N N . ASP A 1 122 ? -8.151 6.640 12.285 1.00 92.31 122 ASP A N 1
ATOM 967 C CA . ASP A 1 122 ? -8.214 7.563 13.422 1.00 92.31 122 ASP A CA 1
ATOM 968 C C . ASP A 1 122 ? -9.529 8.372 13.421 1.00 92.31 122 ASP A C 1
ATOM 970 O O . ASP A 1 122 ? -10.029 8.747 14.481 1.00 92.31 122 ASP A O 1
ATOM 974 N N . TYR A 1 123 ? -10.115 8.628 12.245 1.00 91.75 123 TYR A N 1
ATOM 975 C CA . TYR A 1 123 ? -11.450 9.216 12.126 1.00 91.75 123 TYR A CA 1
ATOM 976 C C . TYR A 1 123 ? -12.540 8.257 12.612 1.00 91.75 123 TYR A C 1
ATOM 978 O O . TYR A 1 123 ? -13.320 8.643 13.481 1.00 91.75 123 TYR A O 1
ATOM 986 N N . GLU A 1 124 ? -12.545 7.014 12.122 1.00 90.12 124 GLU A N 1
ATOM 987 C CA . GLU A 1 124 ? -13.515 5.989 12.528 1.00 90.12 124 GLU A CA 1
ATOM 988 C C . GLU A 1 124 ? -13.463 5.742 14.038 1.00 90.12 124 GLU A C 1
ATOM 990 O O . GLU A 1 124 ? -14.501 5.727 14.690 1.00 90.12 124 GLU A O 1
ATOM 995 N N . ALA A 1 125 ? -12.265 5.662 14.627 1.00 87.81 125 ALA A N 1
ATOM 996 C CA . ALA A 1 125 ? -12.106 5.487 16.071 1.00 87.81 125 ALA A CA 1
ATOM 997 C C . ALA A 1 125 ? -12.737 6.632 16.888 1.00 87.81 125 ALA A C 1
ATOM 999 O O . ALA A 1 125 ? -13.340 6.394 17.938 1.00 87.81 125 ALA A O 1
ATOM 1000 N N . ARG A 1 126 ? -12.630 7.883 16.414 1.00 85.81 126 ARG A N 1
ATOM 1001 C CA . ARG A 1 126 ? -13.288 9.036 17.051 1.00 85.81 126 ARG A CA 1
ATOM 1002 C C . ARG A 1 126 ? -14.799 9.019 16.842 1.00 85.81 126 ARG A C 1
ATOM 1004 O O . ARG A 1 126 ? -15.528 9.347 17.776 1.00 85.81 126 ARG A O 1
ATOM 1011 N N . ALA A 1 127 ? -15.268 8.636 15.655 1.00 80.94 127 ALA A N 1
ATOM 1012 C CA . ALA A 1 127 ? -16.695 8.505 15.370 1.00 80.94 127 ALA A CA 1
ATOM 1013 C C . ALA A 1 127 ? -17.349 7.455 16.287 1.00 80.94 127 ALA A C 1
ATOM 1015 O O . ALA A 1 127 ? -18.376 7.732 16.896 1.00 80.94 127 ALA A O 1
ATOM 1016 N N . THR A 1 128 ? -16.698 6.305 16.502 1.00 74.75 128 THR A N 1
ATOM 1017 C CA . THR A 1 128 ? -17.201 5.248 17.398 1.00 74.75 128 THR A CA 1
ATOM 1018 C C . THR A 1 128 ? -17.104 5.604 18.885 1.00 74.75 128 THR A C 1
ATOM 1020 O O . THR A 1 128 ? -17.958 5.208 19.676 1.00 74.75 128 THR A O 1
ATOM 1023 N N . ALA A 1 129 ? -16.076 6.357 19.295 1.00 71.31 129 ALA A N 1
ATOM 1024 C CA . ALA A 1 129 ? -15.919 6.786 20.688 1.00 71.31 129 ALA A CA 1
ATOM 1025 C C . ALA A 1 129 ? -16.940 7.869 21.093 1.00 71.31 129 ALA A C 1
ATOM 1027 O O . ALA A 1 129 ? -17.387 7.902 22.237 1.00 71.31 129 ALA A O 1
ATOM 1028 N N . SER A 1 130 ? -17.339 8.733 20.155 1.00 60.62 130 SER A N 1
ATOM 1029 C CA . SER A 1 130 ? -18.301 9.824 20.387 1.00 60.62 130 SER A CA 1
ATOM 1030 C C . SER A 1 130 ? -19.765 9.372 20.364 1.00 60.62 130 SER A C 1
ATOM 1032 O O . SER A 1 130 ? -20.608 10.005 20.992 1.00 60.62 130 SER A O 1
ATOM 1034 N N . THR A 1 131 ? -20.085 8.234 19.742 1.00 55.62 131 THR A N 1
ATOM 1035 C CA . THR A 1 131 ? -21.413 7.607 19.874 1.00 55.62 131 THR A CA 1
ATOM 1036 C C . THR A 1 131 ? -21.678 7.015 21.263 1.00 55.62 131 THR A C 1
ATOM 1038 O O . THR A 1 131 ? -22.837 6.865 21.636 1.00 55.62 131 THR A O 1
ATOM 1041 N N . ALA A 1 132 ? -20.636 6.718 22.052 1.00 56.19 132 ALA A N 1
ATOM 1042 C CA . ALA A 1 132 ? -20.776 6.236 23.431 1.00 56.19 132 ALA A CA 1
ATOM 1043 C C . ALA A 1 132 ? -20.950 7.372 24.463 1.00 56.19 132 ALA A C 1
ATOM 1045 O O . ALA A 1 132 ? -21.387 7.119 25.583 1.00 56.19 132 ALA A O 1
ATOM 1046 N N . VAL A 1 133 ? -20.631 8.622 24.096 1.00 48.31 133 VAL A N 1
ATOM 1047 C CA . VAL A 1 133 ? -20.717 9.799 24.974 1.00 48.31 133 VAL A CA 1
ATOM 1048 C C . VAL A 1 133 ? -21.290 10.978 24.174 1.00 48.31 133 VAL A C 1
ATOM 1050 O O . VAL A 1 133 ? -20.550 11.774 23.615 1.00 48.31 133 VAL A O 1
ATOM 1053 N N . ALA A 1 134 ? -22.623 11.059 24.116 1.00 41.53 134 ALA A N 1
ATOM 1054 C CA . ALA A 1 134 ? -23.428 12.179 23.605 1.00 41.53 134 ALA A CA 1
ATOM 1055 C C . ALA A 1 134 ? -23.168 12.659 22.152 1.00 41.53 1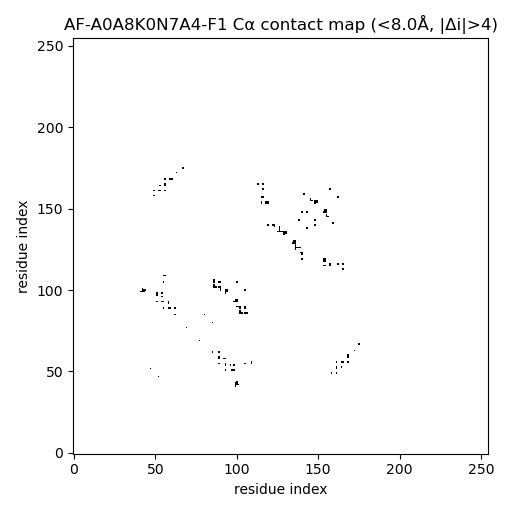34 ALA A C 1
ATOM 1057 O O . ALA A 1 134 ? -22.263 13.439 21.888 1.00 41.53 134 ALA A O 1
ATOM 1058 N N . ALA A 1 135 ? -24.071 12.271 21.238 1.00 47.16 135 ALA A N 1
ATOM 1059 C CA . ALA A 1 135 ? -24.667 13.056 20.134 1.00 47.16 135 ALA A CA 1
ATOM 1060 C C . ALA A 1 135 ? -23.808 14.009 19.253 1.00 47.16 135 ALA A C 1
ATOM 1062 O O . ALA A 1 135 ? -24.373 14.835 18.540 1.00 47.16 135 ALA A O 1
ATOM 1063 N N . ALA A 1 136 ? -22.478 13.897 19.238 1.00 53.12 136 ALA A N 1
ATOM 1064 C CA . ALA A 1 136 ? -21.574 14.704 18.404 1.00 53.12 136 ALA A CA 1
ATOM 1065 C C . ALA A 1 136 ? -20.749 13.859 17.412 1.00 53.12 136 ALA A C 1
ATOM 1067 O O . ALA A 1 136 ? -19.831 14.363 16.759 1.00 53.12 136 ALA A O 1
ATOM 1068 N N . GLY A 1 137 ? -21.055 12.563 17.302 1.00 56.28 137 GLY A N 1
ATOM 1069 C CA . GLY A 1 137 ? -20.424 11.663 16.342 1.00 56.28 137 GLY A CA 1
ATOM 1070 C C . GLY A 1 137 ? -20.918 11.951 14.930 1.00 56.28 137 GLY A C 1
ATOM 1071 O O . GLY A 1 137 ? -22.084 11.726 14.615 1.00 56.28 137 GLY A O 1
ATOM 1072 N N . GLY A 1 138 ? -20.031 12.466 14.078 1.00 66.12 138 GLY A N 1
ATOM 1073 C CA . GLY A 1 138 ? -20.296 12.565 12.644 1.00 66.12 138 GLY A CA 1
ATOM 1074 C C . GLY A 1 138 ? -20.505 11.183 11.999 1.00 66.12 138 GLY A C 1
ATOM 1075 O O . GLY A 1 138 ? -20.152 10.165 12.598 1.00 66.12 138 GLY A O 1
ATOM 1076 N N . PRO A 1 139 ? -21.063 11.134 10.776 1.00 79.12 139 PRO A N 1
ATOM 1077 C CA . PRO A 1 139 ? -21.262 9.881 10.047 1.00 79.12 139 PRO A CA 1
ATOM 1078 C C . PRO A 1 139 ? -19.940 9.130 9.838 1.00 79.12 139 PRO A C 1
ATOM 1080 O O . PRO A 1 139 ? -18.892 9.746 9.651 1.00 79.12 139 PRO A O 1
ATOM 1083 N N . SER A 1 140 ? -19.990 7.794 9.825 1.00 85.50 140 SER A N 1
ATOM 1084 C CA . SER A 1 140 ? -18.830 6.963 9.467 1.00 85.50 140 SER A CA 1
ATOM 1085 C C . SER A 1 140 ? -18.292 7.352 8.085 1.00 85.50 140 SER A C 1
ATOM 1087 O O . SER A 1 140 ? -19.040 7.723 7.177 1.00 85.50 140 SER A O 1
ATOM 1089 N N . TYR A 1 141 ? -16.982 7.220 7.904 1.00 87.69 141 TYR A N 1
ATOM 1090 C CA . TYR A 1 141 ? -16.264 7.418 6.651 1.00 87.69 141 TYR A CA 1
ATOM 1091 C C . TYR A 1 141 ? -16.921 6.699 5.471 1.00 87.69 141 TYR A C 1
ATOM 1093 O O . TYR A 1 141 ? -16.971 7.241 4.364 1.00 87.69 141 TYR A O 1
ATOM 1101 N N . TRP A 1 142 ? -17.451 5.499 5.711 1.00 91.19 142 TRP A N 1
ATOM 1102 C CA . TRP A 1 142 ? -18.090 4.679 4.686 1.00 91.19 142 TRP A CA 1
ATOM 1103 C C . TRP A 1 142 ? -19.475 5.186 4.287 1.00 91.19 142 TRP A C 1
ATOM 1105 O O . TRP A 1 142 ? -19.880 4.974 3.147 1.00 91.19 142 TRP A O 1
ATOM 1115 N N . ALA A 1 143 ? -20.162 5.887 5.190 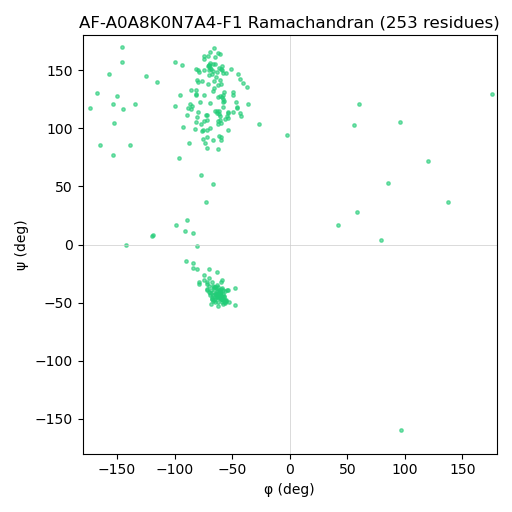1.00 86.88 143 ALA A N 1
ATOM 1116 C CA . ALA A 1 143 ? -21.473 6.481 4.944 1.00 86.88 143 ALA A CA 1
ATOM 1117 C C . ALA A 1 143 ? -21.387 7.860 4.265 1.00 86.88 143 ALA A C 1
ATOM 1119 O O . ALA A 1 143 ? -22.360 8.299 3.664 1.00 86.88 143 ALA A O 1
ATOM 1120 N N . MET A 1 144 ? -20.234 8.535 4.345 1.00 86.25 144 MET A N 1
ATOM 1121 C CA . MET A 1 144 ? -20.034 9.862 3.754 1.0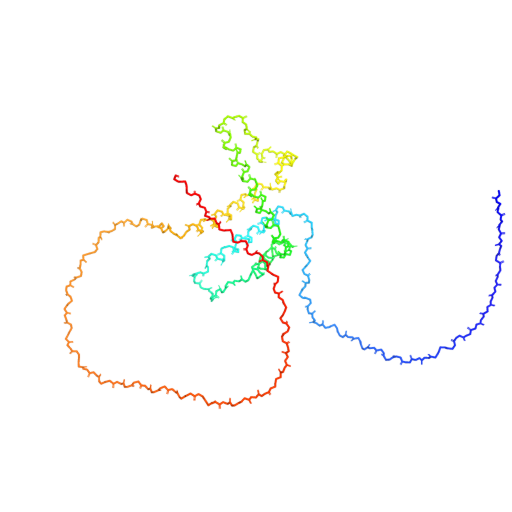0 86.25 144 MET A CA 1
ATOM 1122 C C . MET A 1 144 ? -19.749 9.824 2.254 1.00 86.25 144 MET A C 1
ATOM 1124 O O . MET A 1 144 ? -18.935 9.017 1.774 1.00 86.25 144 MET A O 1
ATOM 1128 N N . GLU A 1 145 ? -20.308 10.797 1.534 1.00 88.00 145 GLU A N 1
ATOM 1129 C CA . GLU A 1 145 ? -20.022 11.016 0.119 1.00 88.00 145 GLU A CA 1
ATOM 1130 C C . GLU A 1 145 ? -18.628 11.645 -0.095 1.00 88.00 145 GLU A C 1
ATOM 1132 O O . GLU A 1 145 ? -17.990 12.209 0.799 1.00 88.00 145 GLU A O 1
ATOM 1137 N N . ARG A 1 146 ? -18.110 11.560 -1.323 1.00 89.06 146 ARG A N 1
ATOM 1138 C CA . ARG A 1 146 ? -16.792 12.074 -1.713 1.00 89.06 146 ARG A CA 1
ATOM 1139 C C . ARG A 1 146 ? -16.579 13.551 -1.368 1.00 89.06 146 ARG A C 1
ATOM 1141 O O . ARG A 1 146 ? -15.468 13.910 -0.972 1.00 89.06 146 ARG A O 1
ATOM 1148 N N . HIS A 1 147 ? -17.597 14.399 -1.538 1.00 90.00 147 HIS A N 1
ATOM 1149 C CA . HIS A 1 147 ? -17.484 15.821 -1.206 1.00 90.00 147 HIS A CA 1
ATOM 1150 C C . HIS A 1 147 ? -17.393 16.021 0.314 1.00 90.00 147 HIS A C 1
ATOM 1152 O O . HIS A 1 147 ? -16.528 16.750 0.785 1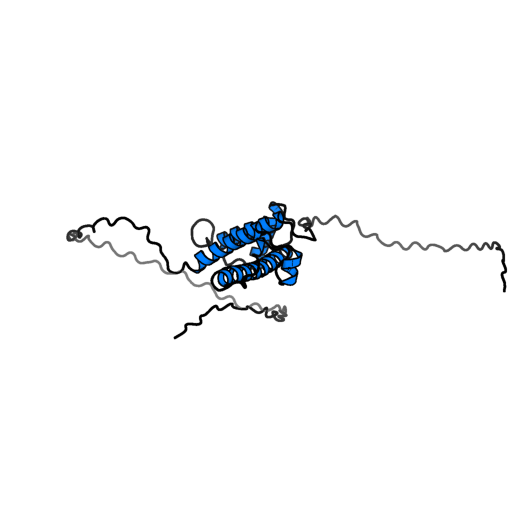.00 90.00 147 HIS A O 1
ATOM 1158 N N . GLU A 1 148 ? -18.185 15.289 1.097 1.00 90.56 148 GLU A N 1
ATOM 1159 C CA . GLU A 1 148 ? -18.177 15.358 2.560 1.00 90.56 148 GLU A CA 1
ATOM 1160 C C . GLU A 1 148 ? -16.850 14.905 3.166 1.00 90.56 148 GLU A C 1
ATOM 1162 O O . GLU A 1 148 ? -16.373 15.481 4.149 1.00 90.56 148 GLU A O 1
ATOM 1167 N N . ARG A 1 149 ? -16.223 13.890 2.558 1.00 92.81 149 ARG A N 1
ATOM 1168 C CA . ARG A 1 149 ? -14.872 13.449 2.927 1.00 92.81 149 ARG A CA 1
ATOM 1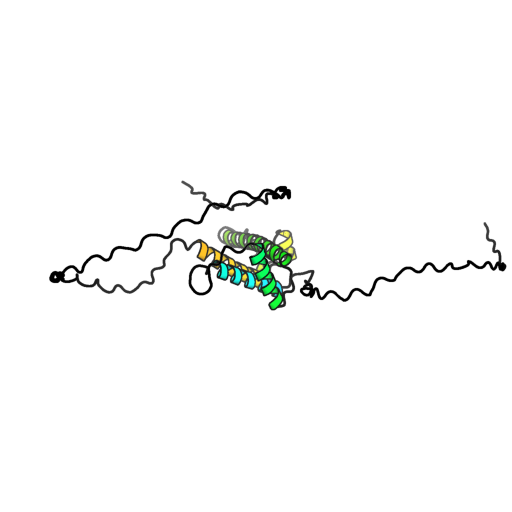169 C C . ARG A 1 149 ? -13.861 14.573 2.728 1.00 92.81 149 ARG A C 1
ATOM 1171 O O . ARG A 1 149 ? -12.996 14.762 3.579 1.00 92.81 149 ARG A O 1
ATOM 1178 N N . LYS A 1 150 ? -13.978 15.334 1.634 1.00 91.81 150 LYS A N 1
ATOM 1179 C CA . LYS A 1 150 ? -13.089 16.463 1.336 1.00 91.81 150 LYS A CA 1
ATOM 1180 C C . LYS A 1 150 ? -13.232 17.580 2.374 1.00 91.81 150 LYS A C 1
ATOM 1182 O O . LYS A 1 150 ? -12.211 18.015 2.898 1.00 91.81 150 LYS A O 1
ATOM 1187 N N . GLU A 1 151 ? -14.459 17.966 2.727 1.00 90.75 151 GLU A N 1
ATOM 1188 C CA . GLU A 1 151 ? -14.728 19.000 3.746 1.00 90.75 151 GLU A CA 1
ATOM 1189 C C . GLU A 1 151 ? -14.152 18.626 5.122 1.00 90.75 151 GLU A C 1
ATOM 1191 O O . GLU A 1 151 ? -13.673 19.473 5.873 1.00 90.75 151 GLU A O 1
ATOM 1196 N N . ARG A 1 152 ? -14.108 17.326 5.438 1.00 87.06 152 ARG A N 1
ATOM 1197 C CA . ARG A 1 152 ? -13.526 16.795 6.683 1.00 87.06 152 ARG A CA 1
ATOM 1198 C C . ARG A 1 152 ? -12.041 16.432 6.572 1.00 87.06 152 ARG A C 1
ATOM 1200 O O . ARG A 1 152 ? -11.496 15.817 7.486 1.00 87.06 152 ARG A O 1
ATOM 1207 N N . ASN A 1 153 ? -11.366 16.827 5.489 1.00 90.00 153 ASN A N 1
ATOM 1208 C CA . ASN A 1 153 ? -9.945 16.556 5.228 1.00 90.00 153 ASN A CA 1
ATOM 1209 C C . ASN A 1 153 ? -9.574 15.055 5.189 1.00 90.00 153 ASN A C 1
ATOM 1211 O O . ASN A 1 153 ? -8.433 14.665 5.477 1.00 90.00 153 ASN A O 1
ATOM 1215 N N . LEU A 1 154 ? -10.530 14.202 4.814 1.00 92.38 154 LEU A N 1
ATOM 1216 C CA . LEU A 1 154 ? -10.367 12.755 4.696 1.00 92.38 154 LEU A CA 1
ATOM 1217 C C . LEU A 1 154 ? -10.002 12.344 3.259 1.00 92.38 154 LEU A C 1
ATOM 1219 O O . LEU A 1 154 ? -10.339 13.041 2.297 1.00 92.38 154 LEU A O 1
ATOM 1223 N N . PRO A 1 155 ? -9.326 11.193 3.075 1.00 91.56 155 PRO A N 1
ATOM 1224 C CA . PRO A 1 155 ? -9.030 10.664 1.748 1.00 91.56 155 PRO A CA 1
ATOM 1225 C C . PRO A 1 155 ? -10.311 10.468 0.932 1.00 91.56 155 PRO A C 1
ATOM 1227 O O . PRO A 1 155 ? -11.268 9.863 1.403 1.00 91.56 155 PRO A O 1
ATOM 1230 N N . THR A 1 156 ? -10.339 10.945 -0.311 1.00 89.25 156 THR A N 1
ATOM 1231 C CA . THR A 1 156 ? -11.541 10.869 -1.168 1.00 89.25 156 THR A CA 1
ATOM 1232 C C . THR A 1 156 ? -11.615 9.599 -2.016 1.00 89.25 156 THR A C 1
ATOM 1234 O O . THR A 1 156 ? -12.662 9.303 -2.577 1.00 89.25 156 THR A O 1
ATOM 1237 N N . ASN A 1 157 ? -10.508 8.860 -2.125 1.00 87.88 157 ASN A N 1
ATOM 1238 C CA . ASN A 1 157 ? -10.347 7.712 -3.027 1.00 87.88 157 ASN A CA 1
ATOM 1239 C C . ASN A 1 157 ? -10.044 6.391 -2.306 1.00 87.88 157 ASN A C 1
ATOM 1241 O O . ASN A 1 157 ? -9.699 5.411 -2.966 1.00 87.88 157 ASN A O 1
ATOM 1245 N N . LEU A 1 158 ? -10.106 6.346 -0.972 1.00 92.12 158 LEU A N 1
ATOM 1246 C CA . LEU A 1 158 ? -9.860 5.100 -0.253 1.00 92.12 158 LEU A CA 1
ATOM 1247 C C . LEU A 1 158 ? -11.123 4.230 -0.300 1.00 92.12 158 LEU A C 1
ATOM 1249 O O . LEU A 1 158 ? -12.166 4.601 0.239 1.00 92.12 158 LEU A O 1
ATOM 1253 N N . ALA A 1 159 ? -11.025 3.090 -0.979 1.00 93.44 159 ALA A N 1
ATOM 1254 C CA . ALA A 1 159 ? -12.087 2.091 -1.038 1.00 93.44 159 ALA A CA 1
ATOM 1255 C C . ALA A 1 159 ? -12.066 1.195 0.211 1.00 93.44 159 ALA A C 1
ATOM 1257 O O . ALA A 1 159 ? -10.995 0.951 0.773 1.00 93.44 159 ALA A O 1
ATOM 1258 N N . ALA A 1 160 ? -13.231 0.667 0.599 1.00 92.94 160 ALA A N 1
ATOM 1259 C CA . ALA A 1 160 ? -13.365 -0.238 1.746 1.00 92.94 160 ALA A CA 1
ATOM 1260 C C . ALA A 1 160 ? -12.476 -1.478 1.598 1.00 92.94 160 ALA A C 1
ATOM 1262 O O . ALA A 1 160 ? -11.700 -1.794 2.489 1.00 92.94 160 ALA A O 1
ATOM 1263 N N . GLU A 1 161 ? -12.472 -2.096 0.418 1.00 96.44 161 GLU A N 1
ATOM 1264 C CA . GLU A 1 161 ? -11.638 -3.266 0.110 1.00 96.44 161 GLU A CA 1
ATOM 1265 C C . GLU A 1 161 ? -10.136 -3.003 0.300 1.00 96.44 161 GLU A C 1
ATOM 1267 O O . GLU A 1 161 ? -9.398 -3.851 0.799 1.00 96.44 161 GLU A O 1
ATOM 1272 N N . VAL A 1 162 ? -9.671 -1.805 -0.072 1.00 97.19 162 VAL A N 1
ATOM 1273 C CA . VAL A 1 162 ? -8.270 -1.395 0.111 1.00 97.19 162 VAL A CA 1
ATOM 1274 C C . VAL A 1 162 ? -7.968 -1.193 1.590 1.00 97.19 162 VAL A C 1
ATOM 1276 O O . VAL A 1 162 ? -6.895 -1.584 2.046 1.00 97.19 162 VAL A O 1
ATOM 1279 N N . PHE A 1 163 ? -8.893 -0.588 2.336 1.00 96.69 163 PHE A N 1
ATOM 1280 C CA . PHE A 1 163 ? -8.747 -0.393 3.774 1.00 96.69 163 PHE A CA 1
ATOM 1281 C C . PHE A 1 163 ? -8.669 -1.732 4.509 1.00 96.69 163 PHE A C 1
ATOM 1283 O O . PHE A 1 163 ? -7.706 -1.946 5.239 1.00 96.69 163 PHE A O 1
ATOM 1290 N N . GLU A 1 164 ? -9.588 -2.659 4.239 1.00 96.94 164 GLU A N 1
ATOM 1291 C CA . GLU A 1 164 ? -9.582 -4.002 4.827 1.00 96.94 164 GLU A CA 1
ATOM 1292 C C . GLU A 1 164 ? -8.293 -4.765 4.500 1.00 96.94 164 GLU A C 1
ATOM 1294 O O . GLU A 1 164 ? -7.633 -5.309 5.389 1.00 96.94 164 GLU A O 1
ATOM 1299 N N . ALA A 1 165 ? -7.853 -4.732 3.240 1.00 97.62 165 ALA A N 1
ATOM 1300 C CA . ALA A 1 165 ? -6.602 -5.367 2.840 1.00 97.62 165 ALA A CA 1
ATOM 1301 C C . ALA A 1 165 ? -5.373 -4.751 3.547 1.00 97.62 165 ALA A C 1
ATOM 1303 O O . ALA A 1 165 ? -4.436 -5.472 3.906 1.00 97.62 165 ALA A O 1
ATOM 1304 N N . LEU A 1 166 ? -5.357 -3.432 3.781 1.00 97.44 166 LEU A N 1
ATOM 1305 C CA . LEU A 1 166 ? -4.302 -2.759 4.551 1.00 97.44 166 LEU A CA 1
ATOM 1306 C C . LEU A 1 166 ? -4.354 -3.128 6.034 1.00 97.44 166 LEU A C 1
ATOM 1308 O O . LEU A 1 166 ? -3.299 -3.418 6.606 1.00 97.44 166 LEU A O 1
ATOM 1312 N N . THR A 1 167 ? -5.546 -3.155 6.637 1.00 96.19 167 THR A N 1
ATOM 1313 C CA . THR A 1 167 ? -5.766 -3.615 8.015 1.00 96.19 167 THR A CA 1
ATOM 1314 C C . THR A 1 167 ? -5.158 -4.994 8.198 1.00 96.19 167 THR A C 1
ATOM 1316 O O . THR A 1 167 ? -4.344 -5.201 9.091 1.00 96.19 167 THR A O 1
ATOM 1319 N N . ASP A 1 168 ? -5.460 -5.921 7.297 1.00 95.81 168 ASP A N 1
ATOM 1320 C CA . ASP A 1 168 ? -4.991 -7.298 7.355 1.00 95.81 168 ASP A CA 1
ATOM 1321 C C . ASP A 1 168 ? -3.449 -7.412 7.252 1.00 95.81 168 ASP A C 1
ATOM 1323 O O . ASP A 1 168 ? -2.795 -8.134 8.015 1.00 95.81 168 ASP A O 1
ATOM 1327 N N . VAL A 1 169 ? -2.809 -6.650 6.354 1.00 95.38 169 VAL A N 1
ATOM 1328 C CA . VAL A 1 169 ? -1.333 -6.582 6.264 1.00 95.38 169 VAL A CA 1
ATOM 1329 C C . VAL A 1 169 ? -0.708 -5.998 7.534 1.00 95.38 169 VAL A C 1
ATOM 1331 O O . VAL A 1 169 ? 0.271 -6.546 8.052 1.00 95.38 169 VAL A O 1
ATOM 1334 N N . LEU A 1 170 ? -1.261 -4.902 8.054 1.00 94.50 170 LEU A N 1
ATOM 1335 C CA . LEU A 1 170 ? -0.723 -4.207 9.221 1.00 94.50 170 LEU A CA 1
ATOM 1336 C C . LEU A 1 170 ? -0.950 -4.984 10.522 1.00 94.50 170 LEU A C 1
ATOM 1338 O O . LEU A 1 170 ? -0.035 -5.041 11.344 1.00 94.50 170 LEU A O 1
ATOM 1342 N N . SER A 1 171 ? -2.102 -5.635 10.686 1.00 93.38 171 SER A N 1
ATOM 1343 C CA . SER A 1 171 ? -2.427 -6.479 11.840 1.00 93.38 171 SER A CA 1
ATOM 1344 C C . SER A 1 171 ? -1.503 -7.689 11.922 1.00 93.38 171 SER A C 1
ATOM 1346 O O . SER A 1 171 ? -0.914 -7.941 12.971 1.00 93.38 171 SER A O 1
ATOM 1348 N N . ARG A 1 172 ? -1.251 -8.382 10.801 1.00 90.94 172 ARG A N 1
ATOM 1349 C CA . ARG A 1 172 ? -0.248 -9.462 10.766 1.00 90.94 172 ARG A CA 1
ATOM 1350 C C . ARG A 1 172 ? 1.154 -8.966 11.087 1.00 90.94 172 ARG A C 1
ATOM 1352 O O . ARG A 1 172 ? 1.898 -9.634 11.805 1.00 90.94 172 ARG A O 1
ATOM 1359 N N . ARG A 1 173 ? 1.535 -7.795 10.569 1.00 90.06 173 ARG A N 1
ATOM 1360 C CA . ARG A 1 173 ? 2.831 -7.185 10.885 1.00 90.06 173 ARG A CA 1
ATOM 1361 C C . ARG A 1 173 ? 2.934 -6.840 12.376 1.00 90.06 173 ARG A C 1
ATOM 1363 O O . ARG A 1 173 ? 3.995 -7.043 12.959 1.00 90.06 173 ARG A O 1
ATOM 1370 N N . ALA A 1 174 ? 1.862 -6.344 12.992 1.00 89.12 174 ALA A N 1
ATOM 1371 C CA . ALA A 1 174 ? 1.810 -6.036 14.418 1.00 89.12 174 ALA A CA 1
ATOM 1372 C C . ALA A 1 174 ? 1.888 -7.303 15.284 1.00 89.12 174 ALA A C 1
ATOM 1374 O O . ALA A 1 174 ? 2.732 -7.354 16.173 1.00 89.12 174 ALA A O 1
ATOM 1375 N N . ALA A 1 175 ? 1.113 -8.345 14.965 1.00 87.44 175 ALA A N 1
ATOM 1376 C CA . ALA A 1 175 ? 1.142 -9.630 15.670 1.00 87.44 175 ALA A CA 1
ATOM 1377 C C . ALA A 1 175 ? 2.547 -10.254 15.683 1.00 87.44 175 ALA A C 1
ATOM 1379 O O . ALA A 1 175 ? 3.010 -10.749 16.704 1.00 87.44 175 ALA A O 1
ATOM 1380 N N . ARG A 1 176 ? 3.277 -10.151 14.565 1.00 82.81 176 ARG A N 1
ATOM 1381 C CA . ARG A 1 176 ? 4.668 -10.623 14.466 1.00 82.81 176 ARG A CA 1
ATOM 1382 C C . ARG A 1 176 ? 5.651 -9.765 15.267 1.00 82.81 176 ARG A C 1
ATOM 1384 O O . ARG A 1 176 ? 6.602 -10.297 15.824 1.00 82.81 176 ARG A O 1
ATOM 1391 N N . ARG A 1 177 ? 5.443 -8.444 15.332 1.00 77.50 177 ARG A N 1
ATOM 1392 C CA . ARG A 1 177 ? 6.293 -7.524 16.116 1.00 77.50 177 ARG A CA 1
ATOM 1393 C C . ARG A 1 177 ? 6.042 -7.618 17.622 1.00 77.50 177 ARG A C 1
ATOM 1395 O O . ARG A 1 177 ? 6.973 -7.401 18.383 1.00 77.50 177 ARG A O 1
ATOM 1402 N N . GLY A 1 178 ? 4.819 -7.946 18.034 1.00 64.94 178 GLY A N 1
ATOM 1403 C CA . GLY A 1 178 ? 4.466 -8.255 19.423 1.00 64.94 178 GLY A CA 1
ATOM 1404 C C . GLY A 1 178 ? 4.823 -9.685 19.849 1.00 64.94 178 GLY A C 1
ATOM 1405 O O . GLY A 1 178 ? 4.599 -10.048 20.995 1.00 64.94 178 GLY A O 1
ATOM 1406 N N . GLY A 1 179 ? 5.380 -10.494 18.940 1.00 53.97 179 GLY A N 1
ATOM 1407 C CA . GLY A 1 179 ? 5.693 -11.912 19.133 1.00 53.97 179 GLY A CA 1
ATOM 1408 C C . GLY A 1 179 ? 7.083 -12.215 19.700 1.00 53.97 179 GLY A C 1
ATOM 1409 O O . GLY A 1 179 ? 7.565 -13.329 19.530 1.00 53.97 179 GLY A O 1
ATOM 1410 N N . ALA A 1 180 ? 7.733 -11.262 20.371 1.00 49.44 180 ALA A N 1
ATOM 1411 C CA . ALA A 1 180 ? 8.828 -11.557 21.295 1.00 49.44 180 ALA A CA 1
ATOM 1412 C C . ALA A 1 180 ? 8.244 -11.622 22.715 1.00 49.44 180 ALA A C 1
ATOM 1414 O O . ALA A 1 180 ? 8.373 -10.675 23.482 1.00 49.44 180 ALA A O 1
ATOM 1415 N N . GLY A 1 181 ? 7.523 -12.705 23.029 1.00 45.84 181 GLY A N 1
ATOM 1416 C CA . GLY A 1 181 ? 6.936 -12.897 24.363 1.00 45.84 181 GLY A CA 1
ATOM 1417 C C . GLY A 1 181 ? 5.511 -13.443 24.410 1.00 45.84 181 GLY A C 1
ATOM 1418 O O . GLY A 1 181 ? 4.744 -13.048 25.274 1.00 45.84 181 GLY A O 1
ATOM 1419 N N . ALA A 1 182 ? 5.132 -14.346 23.510 1.00 42.25 182 ALA A N 1
ATOM 1420 C CA . ALA A 1 182 ? 3.990 -15.224 23.747 1.00 42.25 182 ALA A CA 1
ATOM 1421 C C . ALA A 1 182 ? 4.202 -16.505 22.946 1.00 42.25 182 ALA A C 1
ATOM 1423 O O . ALA A 1 182 ? 3.615 -16.718 21.885 1.00 42.25 182 ALA A O 1
ATOM 1424 N N . ALA A 1 183 ? 5.080 -17.365 23.464 1.00 38.94 183 ALA A N 1
ATOM 1425 C CA . ALA A 1 183 ? 4.904 -18.786 23.249 1.00 38.94 183 ALA A CA 1
ATOM 1426 C C . ALA A 1 183 ? 3.537 -19.132 23.851 1.00 38.94 183 ALA A C 1
ATOM 1428 O O . ALA A 1 183 ? 3.415 -19.356 25.052 1.00 38.94 183 ALA A O 1
ATOM 1429 N N . ALA A 1 184 ? 2.493 -19.099 23.023 1.00 40.03 184 ALA A N 1
ATOM 1430 C CA . ALA A 1 184 ? 1.309 -19.890 23.280 1.00 40.03 184 ALA A CA 1
ATOM 1431 C C . ALA A 1 184 ? 1.796 -21.338 23.263 1.00 40.03 184 ALA A C 1
ATOM 1433 O O . ALA A 1 184 ? 1.972 -21.949 22.209 1.00 40.03 184 ALA A O 1
ATOM 1434 N N . THR A 1 185 ? 2.119 -21.840 24.450 1.00 44.25 185 THR A N 1
ATOM 1435 C CA . THR A 1 185 ? 2.130 -23.261 24.738 1.00 44.25 185 THR A CA 1
ATOM 1436 C C . THR A 1 185 ? 0.829 -23.825 24.170 1.00 44.25 185 THR A C 1
ATOM 1438 O O . THR A 1 185 ? -0.248 -23.415 24.612 1.00 44.25 185 THR A O 1
ATOM 1441 N N . PRO A 1 186 ? 0.855 -24.742 23.187 1.00 44.06 186 PRO A N 1
ATOM 1442 C CA . PRO A 1 186 ? -0.294 -25.610 23.040 1.00 44.06 186 PRO A CA 1
ATOM 1443 C C . PRO A 1 186 ? -0.425 -26.316 24.389 1.00 44.06 186 PRO A C 1
ATOM 1445 O O . PRO A 1 186 ? 0.552 -26.868 24.900 1.00 44.06 186 PRO A O 1
ATOM 1448 N N . ALA A 1 187 ? -1.599 -26.217 25.007 1.00 50.72 1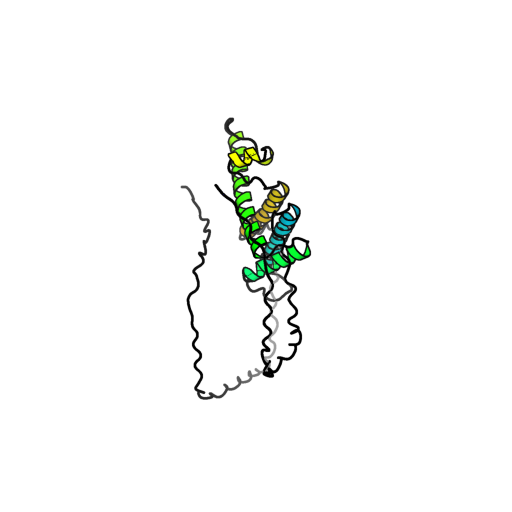87 ALA A N 1
ATOM 1449 C CA . ALA A 1 187 ? -1.940 -26.978 26.193 1.00 50.72 187 ALA A CA 1
ATOM 1450 C C . ALA A 1 187 ? -1.906 -28.471 25.829 1.00 50.72 187 ALA A C 1
ATOM 1452 O O . ALA A 1 187 ? -2.925 -29.085 25.518 1.00 50.72 187 ALA A O 1
ATOM 1453 N N . SER A 1 188 ? -0.708 -29.056 25.826 1.00 45.22 188 SER A N 1
ATOM 1454 C CA . SER A 1 188 ? -0.527 -30.491 25.932 1.00 45.22 188 SER A CA 1
ATOM 1455 C C . SER A 1 188 ? -1.107 -30.872 27.277 1.00 45.22 188 SER A C 1
ATOM 1457 O O . SER A 1 188 ? -0.596 -30.472 28.323 1.00 45.22 188 SER A O 1
ATOM 1459 N N . ARG A 1 189 ? -2.219 -31.609 27.230 1.00 54.75 189 ARG A N 1
ATOM 1460 C CA . ARG A 1 189 ? -2.756 -32.367 28.358 1.00 54.75 189 ARG A CA 1
ATOM 1461 C C . ARG A 1 189 ? -1.585 -32.926 29.163 1.00 54.75 189 ARG A C 1
ATOM 1463 O O . ARG A 1 189 ? -0.754 -33.646 28.612 1.00 54.75 189 ARG A O 1
ATOM 1470 N N . ALA A 1 190 ? -1.523 -32.552 30.437 1.00 49.53 190 ALA A N 1
ATOM 1471 C CA . ALA A 1 190 ? -0.530 -33.049 31.370 1.00 49.53 190 ALA A CA 1
ATOM 1472 C C . ALA A 1 190 ? -0.601 -34.583 31.409 1.00 49.53 190 ALA A C 1
ATOM 1474 O O . ALA A 1 190 ? -1.561 -35.159 31.919 1.00 49.53 190 ALA A O 1
ATOM 1475 N N . LEU A 1 191 ? 0.402 -35.235 30.826 1.00 63.69 191 LEU A N 1
ATOM 1476 C CA . LEU A 1 191 ? 0.750 -36.604 31.177 1.00 63.69 191 LEU A CA 1
ATOM 1477 C C . LEU A 1 191 ? 1.566 -36.543 32.480 1.00 63.69 191 LEU A C 1
ATOM 1479 O O . LEU A 1 191 ? 2.368 -35.616 32.636 1.00 63.69 191 LEU A O 1
ATOM 1483 N N . PRO A 1 192 ? 1.351 -37.472 33.427 1.00 69.25 192 PRO A N 1
ATOM 1484 C CA . PRO A 1 192 ? 2.091 -37.491 34.684 1.00 69.25 192 PRO A CA 1
ATOM 1485 C C . PRO A 1 192 ? 3.603 -37.644 34.432 1.00 69.25 192 PRO A C 1
ATOM 1487 O O . PRO A 1 192 ? 3.996 -38.239 33.423 1.00 69.25 192 PRO A O 1
ATOM 1490 N N . PRO A 1 193 ? 4.457 -37.105 35.323 1.00 69.69 193 PRO A N 1
ATOM 1491 C CA . PRO A 1 193 ? 5.906 -37.173 35.159 1.00 69.69 193 PRO A CA 1
ATOM 1492 C C . PRO A 1 193 ? 6.391 -38.635 35.129 1.00 69.69 193 PRO A C 1
ATOM 1494 O O . PRO A 1 193 ? 5.866 -39.463 35.879 1.00 69.69 193 PRO A O 1
ATOM 1497 N N . PRO A 1 194 ? 7.386 -38.976 34.286 1.00 71.25 194 PRO A N 1
ATOM 1498 C CA . PRO A 1 194 ? 7.970 -40.313 34.275 1.00 71.25 194 PRO A CA 1
ATOM 1499 C C . PRO A 1 194 ? 8.733 -40.598 35.585 1.00 71.25 194 PRO A C 1
ATOM 1501 O O . PRO A 1 194 ? 9.274 -39.669 36.192 1.00 71.25 194 PRO A O 1
ATOM 1504 N N . PRO A 1 195 ? 8.794 -41.868 36.032 1.00 73.75 195 PRO A N 1
ATOM 1505 C CA . PRO A 1 195 ? 9.532 -42.257 37.232 1.00 73.75 195 PRO A CA 1
ATOM 1506 C C . PRO A 1 195 ? 11.050 -42.032 37.074 1.00 73.75 195 PRO A C 1
ATOM 1508 O O . PRO A 1 195 ? 11.558 -42.029 35.948 1.00 73.75 195 PRO A O 1
ATOM 1511 N N . PRO A 1 196 ? 11.788 -41.853 38.189 1.00 71.50 196 PRO A N 1
ATOM 1512 C CA . PRO A 1 196 ? 13.232 -41.632 38.158 1.00 71.50 196 PRO A CA 1
ATOM 1513 C C . PRO A 1 196 ? 13.984 -42.841 37.570 1.00 71.50 196 PRO A C 1
ATOM 1515 O O . PRO A 1 196 ? 13.542 -43.982 37.740 1.00 71.50 196 PRO A O 1
ATOM 1518 N N . PRO A 1 197 ? 15.128 -42.618 36.895 1.00 69.56 197 PRO A N 1
ATOM 1519 C CA . PRO A 1 197 ? 15.934 -43.701 36.344 1.00 69.56 197 PRO A CA 1
ATOM 1520 C C . PRO A 1 197 ? 16.562 -44.557 37.461 1.00 69.56 197 PRO A C 1
ATOM 1522 O O . PRO A 1 197 ? 16.917 -44.022 38.516 1.00 69.56 197 PRO A O 1
ATOM 1525 N N . PRO A 1 198 ? 16.735 -45.876 37.248 1.00 69.12 198 PRO A N 1
ATOM 1526 C CA . PRO A 1 198 ? 17.450 -46.736 38.186 1.00 69.12 198 PRO A CA 1
ATOM 1527 C C . PRO A 1 198 ? 18.943 -46.362 38.255 1.00 69.12 198 PRO A C 1
ATOM 1529 O O . PRO A 1 198 ? 19.484 -45.811 37.291 1.00 69.12 198 PRO A O 1
ATOM 1532 N N . PRO A 1 199 ? 19.632 -46.673 39.371 1.00 62.28 199 PRO A N 1
ATOM 1533 C CA . PRO A 1 199 ? 21.057 -46.409 39.507 1.00 62.28 199 PRO A CA 1
ATOM 1534 C C . PRO A 1 199 ? 21.837 -47.165 38.428 1.00 62.28 199 PRO A C 1
ATOM 1536 O O . PRO A 1 199 ? 21.690 -48.373 38.245 1.00 62.28 199 PRO A O 1
ATOM 1539 N N . THR A 1 200 ? 22.670 -46.425 37.703 1.00 55.59 200 THR A N 1
ATOM 1540 C CA . THR A 1 200 ? 23.593 -46.948 36.701 1.00 55.59 200 THR A CA 1
ATOM 1541 C C . THR A 1 200 ? 24.586 -47.900 37.362 1.00 55.59 200 THR A C 1
ATOM 1543 O O . THR A 1 200 ? 25.407 -47.475 38.175 1.00 55.59 200 THR A O 1
ATOM 1546 N N . LEU A 1 201 ? 24.526 -49.179 36.994 1.00 56.34 201 LEU A N 1
ATOM 1547 C CA . LEU A 1 201 ? 25.612 -50.120 37.238 1.00 56.34 201 LEU A CA 1
ATOM 1548 C C . LEU A 1 201 ? 26.850 -49.647 36.467 1.00 56.34 201 LEU A C 1
ATOM 1550 O O . LEU A 1 201 ? 26.793 -49.370 35.268 1.00 56.34 201 LEU A O 1
ATOM 1554 N N . THR A 1 202 ? 27.957 -49.526 37.186 1.00 61.25 202 THR A N 1
ATOM 1555 C CA . THR A 1 202 ? 29.286 -49.225 36.661 1.00 61.25 202 THR A CA 1
ATOM 1556 C C . THR A 1 202 ? 29.716 -50.272 35.623 1.00 61.25 202 THR A C 1
ATOM 1558 O O . THR A 1 202 ? 29.670 -51.468 35.917 1.00 61.25 202 THR A O 1
ATOM 1561 N N . PRO A 1 203 ? 30.165 -49.873 34.418 1.00 68.25 203 PRO A N 1
ATOM 1562 C CA . PRO 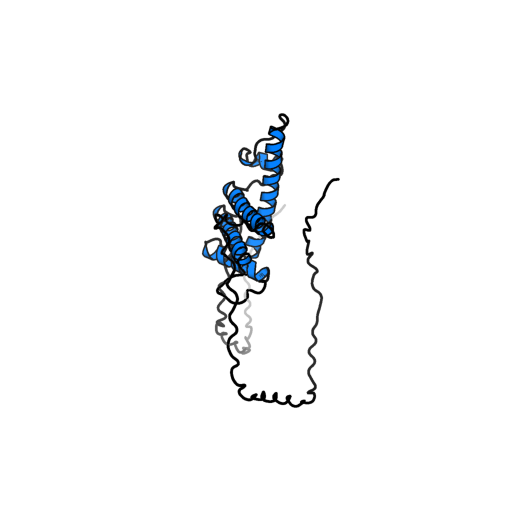A 1 203 ? 30.821 -50.795 33.498 1.00 68.25 203 PRO A CA 1
ATOM 1563 C C . PRO A 1 203 ? 32.259 -51.105 33.969 1.00 68.25 203 PRO A C 1
ATOM 1565 O O . PRO A 1 203 ? 32.893 -50.258 34.605 1.00 68.25 203 PRO A O 1
ATOM 1568 N N . PRO A 1 204 ? 32.793 -52.307 33.674 1.00 70.19 204 PRO A N 1
ATOM 1569 C CA . PRO A 1 204 ? 34.151 -52.697 34.043 1.00 70.19 204 PRO A CA 1
ATOM 1570 C C . PRO A 1 204 ? 35.197 -51.910 33.229 1.00 70.19 204 PRO A C 1
ATOM 1572 O O . PRO A 1 204 ? 34.897 -51.441 32.128 1.00 70.19 204 PRO A O 1
ATOM 1575 N N . PRO A 1 205 ? 36.436 -51.768 33.734 1.00 62.09 205 PRO A N 1
ATOM 1576 C CA . PRO A 1 205 ? 37.472 -50.988 33.066 1.00 62.09 205 PRO A CA 1
ATOM 1577 C C . PRO A 1 205 ? 37.931 -51.684 31.777 1.00 62.09 205 PRO A C 1
ATOM 1579 O O . PRO A 1 205 ? 38.412 -52.817 31.810 1.00 62.09 205 PRO A O 1
ATOM 1582 N N . GLN A 1 206 ? 37.811 -50.997 30.638 1.00 65.62 206 GLN A N 1
ATOM 1583 C CA . GLN A 1 206 ? 38.481 -51.404 29.402 1.00 65.62 206 GLN A CA 1
ATOM 1584 C C . GLN A 1 206 ? 39.980 -51.050 29.466 1.00 65.62 206 GLN A C 1
ATOM 1586 O O . GLN A 1 206 ? 40.332 -49.974 29.959 1.00 65.62 206 GLN A O 1
ATOM 1591 N N . PRO A 1 207 ? 40.874 -51.918 28.957 1.00 56.72 207 PRO A N 1
ATOM 1592 C CA . PRO A 1 207 ? 42.301 -51.633 28.882 1.00 56.72 207 PRO A CA 1
ATOM 1593 C C . PRO A 1 207 ? 42.592 -50.477 27.915 1.00 56.72 207 PRO A C 1
ATOM 1595 O O . PRO A 1 207 ? 42.065 -50.415 26.805 1.00 56.72 207 PRO A O 1
ATOM 1598 N N . GLN A 1 208 ? 43.446 -49.558 28.366 1.00 56.16 208 GLN A N 1
ATOM 1599 C CA . GLN A 1 208 ? 43.867 -48.362 27.642 1.00 56.16 208 GLN A CA 1
ATOM 1600 C C . GLN A 1 208 ? 44.620 -48.743 26.359 1.00 56.16 208 GLN A C 1
ATOM 1602 O O . GLN A 1 208 ? 45.711 -49.309 26.412 1.00 56.16 208 GLN A O 1
ATOM 1607 N N . THR A 1 209 ? 44.060 -48.410 25.197 1.00 54.16 209 THR A N 1
ATOM 1608 C CA . THR A 1 209 ? 44.794 -48.417 23.928 1.00 54.16 209 THR A CA 1
ATOM 1609 C C . THR A 1 209 ? 45.607 -47.132 23.797 1.00 54.16 209 THR A C 1
ATOM 1611 O O . THR A 1 209 ? 45.077 -46.036 23.975 1.00 54.16 209 THR A O 1
ATOM 1614 N N . LEU A 1 210 ? 46.896 -47.307 23.497 1.00 56.09 210 LEU A N 1
ATOM 1615 C CA . LEU A 1 210 ? 47.931 -46.296 23.284 1.00 56.09 210 LEU A CA 1
ATOM 1616 C C . LEU A 1 210 ? 47.448 -45.023 22.565 1.00 56.09 210 LEU A C 1
ATOM 1618 O O . LEU A 1 210 ? 46.796 -45.079 21.524 1.00 56.09 210 LEU A O 1
ATOM 1622 N N . ALA A 1 211 ? 47.875 -43.880 23.100 1.00 54.81 211 ALA A N 1
ATOM 1623 C CA . ALA A 1 211 ? 47.710 -42.559 22.514 1.00 54.81 211 ALA A CA 1
ATOM 1624 C C . ALA A 1 211 ? 48.342 -42.469 21.111 1.00 54.81 211 ALA A C 1
ATOM 1626 O O . ALA A 1 211 ? 49.546 -42.666 20.950 1.00 54.81 211 ALA A O 1
ATOM 1627 N N . ALA A 1 212 ? 47.534 -42.111 20.112 1.00 56.88 212 ALA A N 1
ATOM 1628 C CA . ALA A 1 212 ? 48.016 -41.617 18.828 1.00 56.88 212 ALA A CA 1
ATOM 1629 C C . ALA A 1 212 ? 48.224 -40.098 18.935 1.00 56.88 212 ALA A C 1
ATOM 1631 O O . ALA A 1 212 ? 47.302 -39.351 19.267 1.00 56.88 212 ALA A O 1
ATOM 1632 N N . THR A 1 213 ? 49.450 -39.647 18.695 1.00 64.88 213 THR A N 1
ATOM 1633 C CA . THR A 1 213 ? 49.829 -38.232 18.652 1.00 64.88 213 THR A CA 1
ATOM 1634 C C . THR A 1 213 ? 49.147 -37.511 17.479 1.00 64.88 213 THR A C 1
ATOM 1636 O O . THR A 1 213 ? 49.049 -38.078 16.388 1.00 64.88 213 THR A O 1
ATOM 1639 N N . PRO A 1 214 ? 48.681 -36.259 17.653 1.00 73.88 214 PRO A N 1
ATOM 1640 C CA . PRO A 1 214 ? 48.170 -35.469 16.537 1.00 73.88 214 PRO A CA 1
ATOM 1641 C C . PRO A 1 214 ? 49.316 -35.056 15.590 1.00 73.88 214 PRO A C 1
ATOM 1643 O O . PRO A 1 214 ? 50.428 -34.794 16.061 1.00 73.88 214 PRO A O 1
ATOM 1646 N N . PRO A 1 215 ? 49.077 -34.970 14.267 1.00 75.81 215 PRO A N 1
ATOM 1647 C CA . PRO A 1 215 ? 50.082 -34.492 13.322 1.00 75.81 215 PRO A CA 1
ATOM 1648 C C . PRO A 1 215 ? 50.360 -32.985 13.505 1.00 75.81 215 PRO A C 1
ATOM 1650 O O . PRO A 1 215 ? 49.471 -32.240 13.929 1.00 75.81 215 PRO A O 1
ATOM 1653 N N . PRO A 1 216 ? 51.579 -32.513 13.180 1.00 78.44 216 PRO A N 1
ATOM 1654 C CA . PRO A 1 216 ? 51.947 -31.106 13.311 1.00 78.44 216 PRO A CA 1
ATOM 1655 C C . PRO A 1 216 ? 51.235 -30.210 12.276 1.00 78.44 216 PRO A C 1
ATOM 1657 O O . PRO A 1 216 ? 50.876 -30.680 11.192 1.00 78.44 216 PRO A O 1
ATOM 1660 N N . PRO A 1 217 ? 51.045 -28.910 12.577 1.00 78.38 217 PRO A N 1
ATOM 1661 C CA . PRO A 1 217 ? 50.451 -27.953 11.645 1.00 78.38 217 PRO A CA 1
ATOM 1662 C C . PRO A 1 217 ? 51.383 -27.635 10.455 1.00 78.38 217 PRO A C 1
ATOM 1664 O O . PRO A 1 217 ? 52.607 -27.721 10.590 1.00 78.38 217 PRO A O 1
ATOM 1667 N N . PRO A 1 218 ? 50.828 -27.235 9.293 1.00 78.94 218 PRO A N 1
ATOM 1668 C CA . PRO A 1 218 ? 51.615 -26.860 8.118 1.00 78.94 218 PRO A CA 1
ATOM 1669 C C . PRO A 1 218 ? 52.373 -25.529 8.310 1.00 78.94 218 PRO A C 1
ATOM 1671 O O . PRO A 1 218 ? 51.935 -24.675 9.087 1.00 78.94 218 PRO A O 1
ATOM 1674 N N . PRO A 1 219 ? 53.495 -25.322 7.589 1.00 78.88 219 PRO A N 1
ATOM 1675 C CA . PRO A 1 219 ? 54.311 -24.113 7.699 1.00 78.88 219 PRO A CA 1
ATOM 1676 C C . PRO A 1 219 ? 53.623 -22.872 7.093 1.00 78.88 219 PRO A C 1
ATOM 1678 O O . PRO A 1 219 ? 52.818 -23.001 6.166 1.00 78.88 219 PRO A O 1
ATOM 1681 N N . PRO A 1 220 ? 53.953 -21.657 7.576 1.00 76.31 220 PRO A N 1
ATOM 1682 C CA . PRO A 1 220 ? 53.431 -20.414 7.018 1.00 76.31 220 PRO A CA 1
ATOM 1683 C C . PRO A 1 220 ? 54.006 -20.124 5.616 1.00 76.31 220 PRO A C 1
ATOM 1685 O O . PRO A 1 220 ? 55.145 -20.501 5.326 1.00 76.31 220 PRO A O 1
ATOM 1688 N N . PRO A 1 221 ? 53.253 -19.431 4.741 1.00 76.81 221 PRO A N 1
ATOM 1689 C CA . PRO A 1 221 ? 53.732 -19.038 3.419 1.00 76.81 221 PRO A CA 1
ATOM 1690 C C . PRO A 1 221 ? 54.842 -17.969 3.500 1.00 76.81 221 PRO A C 1
ATOM 1692 O O . PRO A 1 221 ? 54.846 -17.158 4.430 1.00 76.81 221 PRO A O 1
ATOM 1695 N N . PRO A 1 222 ? 55.772 -17.928 2.525 1.00 70.50 222 PRO A N 1
ATOM 1696 C CA . PRO A 1 222 ? 56.869 -16.967 2.517 1.00 70.50 222 PRO A CA 1
ATOM 1697 C C . PRO A 1 222 ? 56.395 -15.536 2.226 1.00 70.50 222 PRO A C 1
ATOM 1699 O O . PRO A 1 222 ? 55.587 -15.289 1.329 1.00 70.50 222 PRO A O 1
ATOM 1702 N N . SER A 1 223 ? 56.963 -14.585 2.969 1.00 59.31 223 SER A N 1
ATOM 1703 C CA . SER A 1 223 ? 56.812 -13.144 2.763 1.00 59.31 223 SER A CA 1
ATOM 1704 C C . SER A 1 223 ? 57.386 -12.719 1.410 1.00 59.31 223 SER A C 1
ATOM 1706 O O . SER A 1 223 ? 58.599 -12.751 1.212 1.00 59.31 223 SER A O 1
ATOM 1708 N N . ALA A 1 224 ? 56.526 -12.268 0.497 1.00 56.06 224 ALA A N 1
ATOM 1709 C CA . ALA A 1 224 ? 56.940 -11.559 -0.708 1.00 56.06 224 ALA A CA 1
ATOM 1710 C C . ALA A 1 224 ? 56.877 -10.039 -0.479 1.00 56.06 224 ALA A C 1
ATOM 1712 O O . ALA A 1 224 ? 55.882 -9.492 -0.004 1.00 56.06 224 ALA A O 1
ATOM 1713 N N . GLN A 1 225 ? 57.997 -9.397 -0.799 1.00 54.09 225 GLN A N 1
ATOM 1714 C CA . GLN A 1 225 ? 58.327 -7.976 -0.693 1.00 54.09 225 GLN A CA 1
ATOM 1715 C C . GLN A 1 225 ? 57.491 -7.054 -1.615 1.00 54.09 225 GLN A C 1
ATOM 1717 O O . GLN A 1 225 ? 56.753 -7.539 -2.474 1.00 54.09 225 GLN A O 1
ATOM 1722 N N . PRO A 1 226 ? 57.566 -5.715 -1.433 1.00 50.16 226 PRO A N 1
ATOM 1723 C CA . PRO A 1 226 ? 56.546 -4.791 -1.906 1.00 50.16 226 PRO A CA 1
ATOM 1724 C C . PRO A 1 226 ? 56.718 -4.468 -3.391 1.00 50.16 226 PRO A C 1
ATOM 1726 O O . PRO A 1 226 ? 57.807 -4.108 -3.836 1.00 50.16 226 PRO A O 1
ATOM 1729 N N . SER A 1 227 ? 55.620 -4.521 -4.148 1.00 45.41 227 SER A N 1
ATOM 1730 C CA . SER A 1 227 ? 55.559 -3.926 -5.482 1.00 45.41 227 SER A CA 1
ATOM 1731 C C . SER A 1 227 ? 54.861 -2.574 -5.404 1.00 45.41 227 SER A C 1
ATOM 1733 O O . SER A 1 227 ? 53.721 -2.441 -4.958 1.00 45.41 227 SER A O 1
ATOM 1735 N N . VAL A 1 228 ? 55.622 -1.558 -5.786 1.00 48.66 228 VAL A N 1
ATOM 1736 C CA . VAL A 1 228 ? 55.242 -0.154 -5.852 1.00 48.66 228 VAL A CA 1
ATOM 1737 C C . VAL A 1 228 ? 54.431 0.082 -7.128 1.00 48.66 228 VAL A C 1
ATOM 1739 O O . VAL A 1 228 ? 54.749 -0.480 -8.171 1.00 48.66 228 VAL A O 1
ATOM 1742 N N . SER A 1 229 ? 53.496 1.032 -7.051 1.00 41.44 229 SER A N 1
ATOM 1743 C CA . SER A 1 229 ? 52.818 1.722 -8.165 1.00 41.44 229 SER A CA 1
ATOM 1744 C C . SER A 1 229 ? 51.461 1.162 -8.596 1.00 41.44 229 SER A C 1
ATOM 1746 O O . SER A 1 229 ? 51.358 0.224 -9.370 1.00 41.44 229 SER A O 1
ATOM 1748 N N . ALA A 1 230 ? 50.396 1.877 -8.233 1.00 43.00 230 ALA A N 1
ATOM 1749 C CA . ALA A 1 230 ? 49.836 2.880 -9.139 1.00 43.00 230 ALA A CA 1
ATOM 1750 C C . ALA A 1 230 ? 48.726 3.667 -8.430 1.00 43.00 230 ALA A C 1
ATOM 1752 O O . ALA A 1 230 ? 47.681 3.142 -8.053 1.00 43.00 230 ALA A O 1
ATOM 1753 N N . ARG A 1 231 ? 48.965 4.973 -8.294 1.00 49.25 231 ARG A N 1
ATOM 1754 C CA . ARG A 1 231 ? 47.954 6.002 -8.041 1.00 49.25 231 ARG A CA 1
ATOM 1755 C C . ARG A 1 231 ? 46.748 5.801 -8.967 1.00 49.25 231 ARG A C 1
ATOM 1757 O O . ARG A 1 231 ? 46.862 6.028 -10.168 1.00 49.25 231 ARG A O 1
ATOM 1764 N N . ARG A 1 232 ? 45.570 5.562 -8.394 1.00 46.34 232 ARG A N 1
ATOM 1765 C CA . ARG A 1 232 ? 44.340 6.214 -8.857 1.00 46.34 232 ARG A CA 1
ATOM 1766 C C . ARG A 1 232 ? 43.564 6.716 -7.650 1.00 46.34 232 ARG A C 1
ATOM 1768 O O . ARG A 1 232 ? 43.249 5.974 -6.730 1.00 46.34 232 ARG A O 1
ATOM 1775 N N . TYR A 1 233 ? 43.348 8.023 -7.668 1.00 42.38 233 TYR A N 1
ATOM 1776 C CA . TYR A 1 233 ? 42.591 8.784 -6.693 1.00 42.38 233 TYR A CA 1
ATOM 1777 C C . TYR A 1 233 ? 41.167 8.229 -6.571 1.00 42.38 233 TYR A C 1
ATOM 1779 O O . TYR A 1 233 ? 40.426 8.211 -7.552 1.00 42.38 233 TYR A O 1
ATOM 1787 N N . TYR A 1 234 ? 40.771 7.849 -5.358 1.00 40.22 234 TYR A N 1
ATOM 1788 C CA . TYR A 1 234 ? 39.367 7.828 -4.969 1.00 40.22 234 TYR A CA 1
ATOM 1789 C C . TYR A 1 234 ? 38.977 9.256 -4.594 1.00 40.22 234 TYR A C 1
ATOM 1791 O O . TYR A 1 234 ? 39.423 9.779 -3.574 1.00 40.22 234 TYR A O 1
ATOM 1799 N N . ASN A 1 235 ? 38.157 9.895 -5.425 1.00 38.25 235 ASN A N 1
ATOM 1800 C CA . ASN A 1 235 ? 37.392 11.051 -4.984 1.00 38.25 235 ASN A CA 1
ATOM 1801 C C . ASN A 1 235 ? 36.150 10.522 -4.258 1.00 38.25 235 ASN A C 1
ATOM 1803 O O . ASN A 1 235 ? 35.184 10.081 -4.879 1.00 38.25 235 ASN A O 1
ATOM 1807 N N . ILE A 1 236 ? 36.237 10.510 -2.931 1.00 44.03 236 ILE A N 1
ATOM 1808 C CA . ILE A 1 236 ? 35.105 10.371 -2.025 1.00 44.03 236 ILE A CA 1
ATOM 1809 C C . ILE A 1 236 ? 34.561 11.782 -1.821 1.00 44.03 236 ILE A C 1
ATOM 1811 O O . ILE A 1 236 ? 35.244 12.639 -1.268 1.00 44.03 236 ILE A O 1
ATOM 1815 N N . SER A 1 237 ? 33.324 12.012 -2.250 1.00 37.72 237 SER A N 1
ATOM 1816 C CA . SER A 1 237 ? 32.523 13.153 -1.814 1.00 37.72 237 SER A CA 1
ATOM 1817 C C . SER A 1 237 ? 31.193 12.650 -1.241 1.00 37.72 237 SER A C 1
ATOM 1819 O O . SER A 1 237 ? 30.696 11.604 -1.666 1.00 37.72 237 SER A O 1
ATOM 1821 N N . PRO A 1 238 ? 30.664 13.331 -0.212 1.00 49.69 238 PRO A N 1
ATOM 1822 C CA . PRO A 1 238 ? 29.916 12.691 0.857 1.00 49.69 238 PRO A CA 1
ATOM 1823 C C . PRO A 1 238 ? 28.464 12.349 0.525 1.00 49.69 238 PRO A C 1
ATOM 1825 O O . PRO A 1 238 ? 27.749 13.025 -0.214 1.00 49.69 238 PRO A O 1
ATOM 1828 N N . ILE A 1 239 ? 28.050 11.278 1.193 1.00 42.81 239 ILE A N 1
ATOM 1829 C CA . ILE A 1 239 ? 26.697 10.782 1.400 1.00 42.81 239 ILE A CA 1
ATOM 1830 C C . ILE A 1 239 ? 25.782 11.939 1.825 1.00 42.81 239 ILE A C 1
ATOM 1832 O O . ILE A 1 239 ? 25.997 12.568 2.861 1.00 42.81 239 ILE A O 1
ATOM 1836 N N . LYS A 1 240 ? 24.709 12.177 1.061 1.00 44.69 240 LYS A N 1
ATOM 1837 C CA . LYS A 1 240 ? 23.534 12.883 1.579 1.00 44.69 240 LYS A CA 1
ATOM 1838 C C . LYS A 1 240 ? 22.988 12.062 2.746 1.00 44.69 240 LYS A C 1
ATOM 1840 O O . LYS A 1 240 ? 22.473 10.964 2.542 1.00 44.69 240 LYS A O 1
ATOM 1845 N N . ALA A 1 241 ? 23.125 12.603 3.953 1.00 43.56 241 ALA A N 1
ATOM 1846 C CA . ALA A 1 241 ? 22.465 12.128 5.157 1.00 43.56 241 ALA A CA 1
ATOM 1847 C C . ALA A 1 241 ? 20.941 12.193 4.957 1.00 43.56 241 ALA A C 1
ATOM 1849 O O . ALA A 1 241 ? 20.293 13.209 5.197 1.00 43.56 241 ALA A O 1
ATOM 1850 N N . GLY A 1 242 ? 20.373 11.100 4.453 1.00 40.50 242 GLY A N 1
ATOM 1851 C CA . GLY A 1 242 ? 18.943 10.844 4.483 1.00 40.50 242 GLY A CA 1
ATOM 1852 C C . GLY A 1 242 ? 18.571 10.387 5.885 1.00 40.50 242 GLY A C 1
ATOM 1853 O O . GLY A 1 242 ? 18.864 9.260 6.268 1.00 40.50 242 GLY A O 1
ATOM 1854 N N . ILE A 1 243 ? 17.971 11.306 6.634 1.00 42.50 243 ILE A N 1
ATOM 1855 C CA . ILE A 1 243 ? 17.272 11.135 7.909 1.00 42.50 243 ILE A CA 1
ATOM 1856 C C . ILE A 1 243 ? 16.697 9.713 8.061 1.00 42.50 243 ILE A C 1
ATOM 1858 O O . ILE A 1 243 ? 15.660 9.367 7.495 1.00 42.50 243 ILE A O 1
ATOM 1862 N N . LEU A 1 244 ? 17.362 8.888 8.872 1.00 44.06 244 LEU A N 1
ATOM 1863 C CA . LEU A 1 244 ? 16.726 7.757 9.538 1.00 44.06 244 LEU A CA 1
ATOM 1864 C C . LEU A 1 244 ? 15.897 8.344 10.676 1.00 44.06 244 LEU A C 1
ATOM 1866 O O . LEU A 1 244 ? 16.387 8.538 11.786 1.00 44.06 244 LEU A O 1
ATOM 1870 N N . HIS A 1 245 ? 14.632 8.649 10.396 1.00 41.16 245 HIS A N 1
ATOM 1871 C CA . HIS A 1 245 ? 13.668 8.871 11.463 1.00 41.16 245 HIS A CA 1
ATOM 1872 C C . HIS A 1 245 ? 13.371 7.506 12.093 1.00 41.16 245 HIS A C 1
ATOM 1874 O O . HIS A 1 245 ? 12.528 6.736 11.624 1.00 41.16 245 HIS A O 1
ATOM 1880 N N . ALA A 1 246 ? 14.131 7.181 13.136 1.00 42.16 246 ALA A N 1
ATOM 1881 C CA . ALA A 1 246 ? 13.784 6.133 14.070 1.00 42.16 246 ALA A CA 1
ATOM 1882 C C . ALA A 1 246 ? 12.463 6.538 14.738 1.00 42.16 246 ALA A C 1
ATOM 1884 O O . ALA A 1 246 ? 12.421 7.437 15.573 1.00 42.16 246 ALA A O 1
ATOM 1885 N N . PHE A 1 247 ? 11.362 5.888 14.362 1.00 41.53 247 PHE A N 1
ATOM 1886 C CA . PHE A 1 247 ? 10.152 5.895 15.178 1.00 41.53 247 PHE A CA 1
ATOM 1887 C C . PHE A 1 247 ? 10.419 5.033 16.416 1.00 41.53 247 PHE A C 1
ATOM 1889 O O . PHE A 1 247 ? 10.091 3.847 16.449 1.00 41.53 247 PHE A O 1
ATOM 1896 N N . ALA A 1 248 ? 11.051 5.637 17.421 1.00 42.56 248 ALA A N 1
ATOM 1897 C CA . ALA A 1 248 ? 11.000 5.162 18.791 1.00 42.56 248 ALA A CA 1
ATOM 1898 C C . ALA A 1 248 ? 9.595 5.463 19.329 1.00 42.56 248 ALA A C 1
ATOM 1900 O O . ALA A 1 248 ? 9.220 6.613 19.542 1.00 42.56 248 ALA A O 1
ATOM 1901 N N . PHE A 1 249 ? 8.794 4.413 19.482 1.00 51.41 249 PHE A N 1
ATOM 1902 C CA . PHE A 1 249 ? 7.576 4.432 20.280 1.00 51.41 249 PHE A CA 1
ATOM 1903 C C . PHE A 1 249 ? 7.987 3.962 21.679 1.00 51.41 249 PHE A C 1
ATOM 1905 O O . PHE A 1 249 ? 8.215 2.777 21.885 1.00 51.41 249 PHE A O 1
ATOM 1912 N N . ASN A 1 250 ? 8.143 4.902 22.602 1.00 40.22 250 ASN A N 1
ATOM 1913 C CA . ASN A 1 250 ? 8.143 4.706 24.053 1.00 40.22 250 ASN A CA 1
ATOM 1914 C C . ASN A 1 250 ? 7.466 5.980 24.574 1.00 40.22 250 ASN A C 1
ATOM 1916 O O . ASN A 1 250 ? 7.897 7.075 24.238 1.00 40.22 250 ASN A O 1
ATOM 1920 N N . GLY A 1 251 ? 6.315 5.948 25.228 1.00 37.53 251 GLY A N 1
ATOM 1921 C CA . GLY A 1 251 ? 5.942 5.050 26.310 1.00 37.53 251 GLY A CA 1
ATOM 1922 C C . GLY A 1 251 ? 5.637 5.964 27.492 1.00 37.53 251 GLY A C 1
ATOM 1923 O O . GLY A 1 251 ? 6.458 6.105 28.387 1.00 37.53 251 GLY A O 1
ATOM 1924 N N . VAL A 1 252 ? 4.506 6.675 27.429 1.00 38.94 252 VAL A N 1
ATOM 1925 C CA . VAL A 1 252 ? 3.980 7.434 28.570 1.00 38.94 252 VAL A CA 1
ATOM 1926 C C . VAL A 1 252 ? 3.350 6.409 29.505 1.00 38.94 252 VAL A C 1
ATOM 1928 O O . VAL A 1 252 ? 2.232 5.955 29.266 1.00 38.94 252 VAL A O 1
ATOM 1931 N N . ILE A 1 253 ? 4.101 6.012 30.528 1.00 46.72 253 ILE A N 1
ATOM 1932 C CA . ILE A 1 253 ? 3.537 5.427 31.741 1.00 46.72 253 ILE A CA 1
ATOM 1933 C C . ILE A 1 253 ? 3.224 6.601 32.667 1.00 46.72 253 ILE A C 1
ATOM 1935 O O . ILE A 1 253 ? 4.107 7.382 33.015 1.00 46.72 253 ILE A O 1
ATOM 1939 N N . LYS A 1 254 ? 1.932 6.751 32.963 1.00 42.47 254 LYS A N 1
ATOM 1940 C CA . LYS A 1 254 ? 1.420 7.540 34.079 1.00 42.47 254 LYS A CA 1
ATOM 1941 C C . LYS A 1 254 ? 1.674 6.748 35.359 1.00 42.47 254 LYS A C 1
ATOM 1943 O O . LYS A 1 254 ? 1.257 5.595 35.417 1.00 42.47 254 LYS A O 1
ATOM 1948 N N . GLU A 1 255 ? 2.279 7.398 36.339 1.00 42.69 255 GLU A N 1
ATOM 1949 C CA . GLU A 1 255 ? 1.972 7.226 37.763 1.00 42.69 255 GLU A CA 1
ATOM 1950 C C . GLU A 1 255 ? 1.438 8.576 38.250 1.00 42.69 255 GLU A C 1
ATOM 1952 O O . GLU A 1 255 ? 2.021 9.608 37.830 1.00 42.69 255 GLU A O 1
#

Nearest PDB structures (foldseek):
  2lig-assembly1_A  TM=2.425E-01  e=5.968E+00  Salmonella enterica subsp. enterica serovar Typhimurium

Organism: Cocos nucifera (NCBI:txid13894)

Secondary structure (DSSP, 8-state):
-------------------------PPP--------------PPPSPPPHHHHHHHHHHHHHHHHHHH-TTSSSSS------HHHHHHHHHHHHHHTT----HHHHHHHHHHHHHHHHHHHHHHHHHHHHSSSSS--PPPTTTS-HHHHHHTT--SS--HHHHHHHHHHHHHHHHHHT-SS---------PPPPPPPPP-PPPPPPP---PPPPPPPPPPPP-PPPPP---------------------------

Foldseek 3Di:
DDDDDDDDDDDDDDDDDPDDDDDDDDDPPPDPPPPVPPPPQDADDDDDDPQLLLQLLVLLLVLVVVVLPQPDDDDPRPDPDDPVVSLVSSCVSSVVSVNSHDSVRSVVSVVVLVVLLVQLVVLQVVLVVVVVPDDPRDDRPVPDALVRCVVVVHDSPDDPVSSVSVCVSVVVVVCSVVPPDDPPDPPPPDDDDDDDDDDDDDDDDDDDDDDDDDDDDDDDDDDDDDDDDDDDDDPDDDDDPDDPPPPDDDDDDDD

Solvent-accessible surface area (backbone atoms only — not comparable to full-atom values): 17534 Å² total; per-residue (Å²): 140,77,87,84,89,84,81,87,84,88,82,90,80,90,78,86,80,82,79,78,84,76,87,73,84,77,78,75,86,76,69,82,72,82,68,70,66,77,68,76,78,78,56,66,80,80,84,82,50,70,66,49,52,50,46,48,53,52,38,52,43,52,52,51,46,64,63,70,57,77,81,70,87,92,71,79,83,78,65,86,70,50,71,67,60,52,39,50,51,40,24,53,48,25,43,77,71,72,28,43,42,47,41,67,57,51,50,55,50,50,56,50,48,55,53,43,47,51,55,51,53,58,47,45,54,50,30,61,56,24,65,78,58,70,94,71,42,61,79,51,74,87,78,48,53,56,67,57,26,49,79,70,75,41,69,66,80,77,50,66,71,57,47,52,55,48,48,55,47,51,49,54,53,47,56,61,70,64,55,84,81,64,84,75,67,77,85,69,78,84,71,80,81,80,81,82,80,76,85,79,79,82,78,80,89,76,83,86,76,81,87,79,81,81,81,82,83,83,81,81,82,83,89,78,80,89,84,82,86,78,94,73,85,80,85,83,77,82,81,80,84,73,81,79,79,75,82,77,87,76,78,89,77,85,131

InterPro domains:
  IPR001005 SANT/Myb domain [PS50090] (40-114)
  IPR044822 Myb/SANT-like DNA-binding domain 4 [PF13837] (47-127)

Radius of gyration: 37.72 Å; Cα contacts (8 Å, |Δi|>4): 97; chains: 1; bounding box: 83×110×105 Å

Sequence (255 aa):
MSEPSNSAPLGLLDHPHHHLHHHHPTPPPSSPSSSSPALARDYRKGNWTLHETLILITAKRLDDERRAGGGSCSSGGAAPRSAEQRWKWVENYCWKNGCLRSQNQCNDKWDNLLRDYKKVRDYEARATASTAVAAAGGPSYWAMERHERKERNLPTNLAAEVFEALTDVLSRRAARRGGAGAAATPASRALPPPPPPPPTLTPPPQPQTLAATPPPPPPPPPSAQPSVSARRYYNISPIKAGILHAFAFNGVIKE

pLDDT: mean 71.2, std 21.47, range [37.53, 98.44]

Mean predicted aligned error: 21.08 Å